Protein AF-A0A1G3L8G7-F1 (afdb_monomer_lite)

Radius of gyration: 27.79 Å; chains: 1; bounding box: 62×42×84 Å

Structure (mmCIF, N/CA/C/O backbone):
data_AF-A0A1G3L8G7-F1
#
_entry.id   AF-A0A1G3L8G7-F1
#
loop_
_atom_site.group_PDB
_atom_site.id
_atom_site.type_symbol
_atom_site.label_atom_id
_atom_site.label_alt_id
_atom_site.label_comp_id
_atom_site.label_asym_id
_atom_site.label_entity_id
_atom_site.label_seq_id
_atom_site.pdbx_PDB_ins_code
_atom_site.Cartn_x
_atom_site.Cartn_y
_atom_site.Cartn_z
_atom_site.occupancy
_atom_site.B_iso_or_equiv
_atom_site.auth_seq_id
_atom_site.auth_comp_id
_atom_site.auth_asym_id
_atom_site.auth_atom_id
_atom_site.pdbx_PDB_model_num
ATOM 1 N N . MET A 1 1 ? 10.799 12.140 14.146 1.00 33.72 1 MET A N 1
ATOM 2 C CA . MET A 1 1 ? 10.442 12.245 15.582 1.00 33.72 1 MET A CA 1
ATOM 3 C C . MET A 1 1 ? 8.937 12.387 15.832 1.00 33.72 1 MET A C 1
ATOM 5 O O . MET A 1 1 ? 8.392 11.501 16.469 1.00 33.72 1 MET A O 1
ATOM 9 N N . LYS A 1 2 ? 8.218 13.379 15.276 1.00 28.16 2 LYS A N 1
ATOM 10 C CA . LYS A 1 2 ? 6.758 13.547 15.506 1.00 28.16 2 LYS A CA 1
ATOM 11 C C . LYS A 1 2 ? 5.883 12.318 15.157 1.00 28.16 2 LYS A C 1
ATOM 13 O O . LYS A 1 2 ? 4.960 12.006 15.894 1.00 28.16 2 LYS A O 1
ATOM 18 N N . LYS A 1 3 ? 6.209 11.578 14.086 1.00 31.17 3 LYS A N 1
ATOM 19 C CA . LYS A 1 3 ? 5.477 10.357 13.672 1.00 31.17 3 LYS A CA 1
ATOM 20 C C . LYS A 1 3 ? 5.716 9.145 14.594 1.00 31.17 3 LYS A C 1
ATOM 22 O O . LYS A 1 3 ? 4.818 8.339 14.782 1.00 31.17 3 LYS A O 1
ATOM 27 N N . ILE A 1 4 ? 6.900 9.058 15.209 1.00 38.53 4 ILE A N 1
ATOM 28 C CA . ILE A 1 4 ? 7.259 7.998 16.170 1.00 38.53 4 ILE A CA 1
ATOM 29 C C . ILE A 1 4 ? 6.544 8.240 17.504 1.00 38.53 4 ILE A C 1
ATOM 31 O O . ILE A 1 4 ? 6.042 7.303 18.107 1.00 38.53 4 ILE A O 1
ATOM 35 N N . ILE A 1 5 ? 6.413 9.507 17.913 1.00 35.94 5 ILE A N 1
ATOM 36 C CA . ILE A 1 5 ? 5.678 9.894 19.125 1.00 35.94 5 ILE A CA 1
ATOM 37 C C . ILE A 1 5 ? 4.212 9.462 19.038 1.00 35.94 5 ILE A C 1
ATOM 39 O O . ILE A 1 5 ? 3.678 8.989 20.029 1.00 35.94 5 ILE A O 1
ATOM 43 N N . LEU A 1 6 ? 3.579 9.557 17.865 1.00 40.47 6 LEU A N 1
ATOM 44 C CA . LEU A 1 6 ? 2.175 9.175 17.682 1.00 40.47 6 LEU A CA 1
ATOM 45 C C . LEU A 1 6 ? 1.971 7.651 17.755 1.00 40.47 6 LEU A C 1
ATOM 47 O O . LEU A 1 6 ? 1.008 7.200 18.363 1.00 40.47 6 LEU A O 1
ATOM 51 N N . ILE A 1 7 ? 2.918 6.864 17.228 1.00 43.41 7 ILE A N 1
ATOM 52 C CA . ILE A 1 7 ? 2.939 5.395 17.361 1.00 43.41 7 ILE A CA 1
ATOM 53 C C . ILE A 1 7 ? 3.196 4.986 18.816 1.00 43.41 7 ILE A C 1
ATOM 55 O O . ILE A 1 7 ? 2.517 4.103 19.327 1.00 43.41 7 ILE A O 1
ATOM 59 N N . ILE A 1 8 ? 4.122 5.659 19.506 1.00 49.44 8 ILE A N 1
ATOM 60 C CA . ILE A 1 8 ? 4.374 5.455 20.939 1.00 49.44 8 ILE A CA 1
ATOM 61 C C . ILE A 1 8 ? 3.130 5.823 21.760 1.00 49.44 8 ILE A C 1
ATOM 63 O O . ILE A 1 8 ? 2.779 5.095 22.679 1.00 49.44 8 ILE A O 1
ATOM 67 N N . PHE A 1 9 ? 2.410 6.892 21.404 1.00 44.81 9 PHE A N 1
ATOM 68 C CA . PHE A 1 9 ? 1.149 7.268 22.052 1.00 44.81 9 PHE A CA 1
ATOM 69 C C . PHE A 1 9 ? 0.047 6.228 21.810 1.00 44.81 9 PHE A C 1
ATOM 71 O O . PHE A 1 9 ? -0.718 5.914 22.722 1.00 44.81 9 PHE A O 1
ATOM 78 N N . LEU A 1 10 ? -0.012 5.648 20.606 1.00 47.03 10 LEU A N 1
ATOM 79 C CA . LEU A 1 10 ? -0.927 4.554 20.273 1.00 47.03 10 LEU A CA 1
ATOM 80 C C . LEU A 1 10 ? -0.592 3.285 21.078 1.00 47.03 10 LEU A C 1
ATOM 82 O O . LEU A 1 10 ? -1.477 2.667 21.658 1.00 47.03 10 LEU A O 1
ATOM 86 N N . PHE A 1 11 ? 0.692 2.938 21.198 1.00 46.03 11 PHE A N 1
ATOM 87 C CA . PHE A 1 11 ? 1.155 1.793 21.991 1.00 46.03 11 PHE A CA 1
ATOM 88 C C . PHE A 1 11 ? 0.963 1.989 23.505 1.00 46.03 11 PHE A C 1
ATOM 90 O O . PHE A 1 11 ? 0.536 1.063 24.191 1.00 46.03 11 PHE A O 1
ATOM 97 N N . LEU A 1 12 ? 1.211 3.193 24.031 1.00 43.84 12 LEU A N 1
ATOM 98 C CA . LEU A 1 12 ? 0.993 3.532 25.445 1.00 43.84 12 LEU A CA 1
ATOM 99 C C . LEU A 1 12 ? -0.499 3.586 25.807 1.00 43.84 12 LEU A C 1
ATOM 101 O O . LEU A 1 12 ? -0.882 3.209 26.914 1.00 43.84 12 LEU A O 1
ATOM 105 N N . SER A 1 13 ? -1.362 4.023 24.885 1.00 47.00 13 SER A N 1
ATOM 106 C CA . SER A 1 13 ? -2.817 3.971 25.087 1.00 47.00 13 SER A CA 1
ATOM 107 C C . SER A 1 13 ? -3.357 2.540 25.014 1.00 47.00 13 SER A C 1
ATOM 109 O O . SER A 1 13 ? -4.192 2.183 25.841 1.00 47.00 13 SER A O 1
ATOM 111 N N . LEU A 1 14 ? -2.816 1.687 24.135 1.00 43.44 14 LEU A N 1
ATOM 112 C CA . LEU A 1 14 ? -3.109 0.248 24.108 1.00 43.44 14 LEU A CA 1
ATOM 113 C C . LEU A 1 14 ? -2.717 -0.447 25.425 1.00 43.44 14 LEU A C 1
ATOM 115 O O . LEU A 1 14 ? -3.512 -1.209 25.968 1.00 43.44 14 LEU A O 1
ATOM 119 N N . GLN A 1 15 ? -1.542 -0.146 25.993 1.00 42.97 15 GLN A N 1
ATOM 120 C CA . GLN A 1 15 ? -1.090 -0.730 27.268 1.00 42.97 15 GLN A CA 1
ATOM 121 C C . GLN A 1 15 ? -2.016 -0.394 28.450 1.00 42.97 15 GLN A C 1
ATOM 123 O O . GLN A 1 15 ? -2.284 -1.257 29.286 1.00 42.97 15 GLN A O 1
ATOM 128 N N . ASN A 1 16 ? -2.545 0.833 28.499 1.00 43.69 16 ASN A N 1
ATOM 129 C CA . ASN A 1 16 ? -3.493 1.248 29.536 1.00 43.69 16 ASN A CA 1
ATOM 130 C C . ASN A 1 16 ? -4.873 0.586 29.387 1.00 43.69 16 ASN A C 1
ATOM 132 O O . ASN A 1 16 ? -5.567 0.387 30.380 1.00 43.69 16 ASN A O 1
ATOM 136 N N . VAL A 1 17 ? -5.277 0.212 28.170 1.00 43.41 17 VAL A N 1
ATOM 137 C CA . VAL A 1 17 ? -6.547 -0.494 27.930 1.00 43.41 17 VAL A CA 1
ATOM 138 C C . VAL A 1 17 ? -6.479 -1.941 28.433 1.00 43.41 17 VAL A C 1
ATOM 140 O O . VAL A 1 17 ? -7.431 -2.405 29.054 1.00 43.41 17 VAL A O 1
AT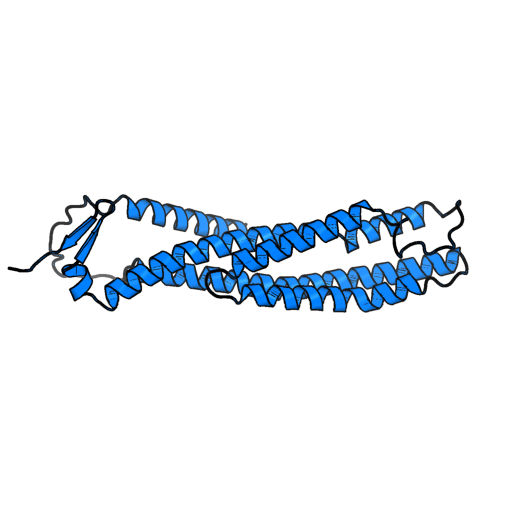OM 143 N N . PHE A 1 18 ? -5.341 -2.626 28.273 1.00 42.47 18 PHE A N 1
ATOM 144 C CA . PHE A 1 18 ? -5.153 -3.984 28.805 1.00 42.47 18 PHE A CA 1
ATOM 145 C C . PHE A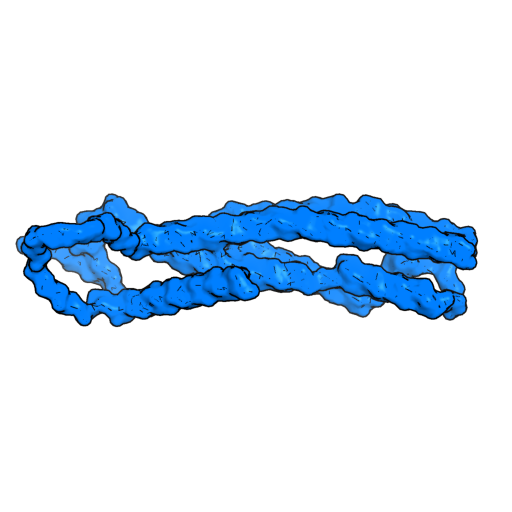 1 18 ? -4.951 -4.033 30.332 1.00 42.47 18 PHE A C 1
ATOM 147 O O . PHE A 1 18 ? -5.283 -5.039 30.956 1.00 42.47 18 PHE A O 1
ATOM 154 N N . SER A 1 19 ? -4.453 -2.964 30.968 1.00 40.84 19 SER A N 1
ATOM 155 C CA . SER A 1 19 ? -4.332 -2.899 32.437 1.00 40.84 19 SER A CA 1
ATOM 156 C C . SER A 1 19 ? -5.654 -2.564 33.151 1.00 40.84 19 SER A C 1
ATOM 158 O O . SER A 1 19 ? -5.830 -2.907 34.324 1.00 40.84 19 SER A O 1
ATOM 160 N N . LEU A 1 20 ? -6.610 -1.953 32.442 1.00 38.53 20 LEU A N 1
ATOM 161 C CA . LEU A 1 20 ? -7.952 -1.637 32.945 1.00 38.53 20 LEU A CA 1
ATOM 162 C C . LEU A 1 20 ? -8.870 -2.869 33.051 1.00 38.53 20 LEU A C 1
ATOM 164 O O . LEU A 1 20 ? -9.684 -2.928 33.971 1.00 38.53 20 LEU A O 1
ATOM 168 N N . ASP A 1 21 ? -8.716 -3.878 32.185 1.00 37.06 21 ASP A N 1
ATOM 169 C CA . ASP A 1 21 ? -9.508 -5.120 32.279 1.00 37.06 21 ASP A CA 1
ATOM 170 C C . ASP A 1 21 ? -9.129 -5.962 33.525 1.00 37.06 21 ASP A C 1
ATOM 172 O O . ASP A 1 21 ? -9.986 -6.638 34.094 1.00 37.06 21 ASP A O 1
ATOM 176 N N . ASN A 1 22 ? -7.893 -5.842 34.038 1.00 35.25 22 ASN A N 1
ATOM 177 C CA . ASN A 1 22 ? -7.418 -6.567 35.232 1.00 35.25 22 ASN A CA 1
ATOM 178 C C . ASN A 1 22 ? -7.713 -5.876 36.580 1.00 35.25 22 ASN A C 1
ATOM 180 O O . ASN A 1 22 ? -7.357 -6.410 37.630 1.00 35.25 22 ASN A O 1
ATOM 184 N N . THR A 1 23 ? -8.348 -4.700 36.592 1.00 40.56 23 THR A N 1
ATOM 185 C CA . THR A 1 23 ? -8.618 -3.939 37.833 1.00 40.56 23 THR A CA 1
ATOM 186 C C . THR A 1 23 ? -10.099 -3.823 38.192 1.00 40.56 23 THR A C 1
ATOM 188 O O . THR A 1 23 ? -10.442 -3.138 39.157 1.00 40.56 23 THR A O 1
ATOM 191 N N . SER A 1 24 ? -10.986 -4.535 37.487 1.00 35.44 24 SER A N 1
ATOM 192 C CA . SER A 1 24 ? -12.433 -4.455 37.734 1.00 35.44 24 SER A CA 1
ATOM 193 C C . SER A 1 24 ? -12.909 -5.072 39.058 1.00 35.44 24 SER A C 1
ATOM 195 O O . SER A 1 24 ? -14.008 -4.734 39.489 1.00 35.44 24 SER A O 1
ATOM 197 N N . ASP A 1 25 ? -12.089 -5.871 39.757 1.00 33.31 25 ASP A N 1
ATOM 198 C CA . ASP A 1 25 ? -12.574 -6.628 40.924 1.00 33.31 25 ASP A CA 1
ATOM 199 C C . ASP A 1 25 ? -12.132 -6.144 42.313 1.00 33.31 25 ASP A C 1
ATOM 201 O O . ASP A 1 25 ? -12.720 -6.586 43.299 1.00 33.31 25 ASP A O 1
ATOM 205 N N . LYS A 1 26 ? -11.165 -5.228 42.475 1.00 34.38 26 LYS A N 1
ATOM 206 C CA . LYS A 1 26 ? -10.775 -4.757 43.827 1.00 34.38 26 LYS A CA 1
ATOM 207 C C . LYS A 1 26 ? -10.239 -3.328 43.858 1.00 34.38 26 LYS A C 1
ATOM 209 O O . LYS A 1 26 ? -9.058 -3.110 44.102 1.00 34.38 26 LYS A O 1
ATOM 214 N N . ILE A 1 27 ? -11.116 -2.335 43.723 1.00 32.12 27 ILE A N 1
ATOM 215 C CA . ILE A 1 27 ? -10.868 -1.023 44.336 1.00 32.12 27 ILE A CA 1
ATOM 216 C C . ILE A 1 27 ? -12.100 -0.661 45.165 1.00 32.12 27 ILE A C 1
ATOM 218 O O . ILE A 1 27 ? -13.127 -0.244 44.636 1.00 32.12 27 ILE A O 1
ATOM 222 N N . ASN A 1 28 ? -11.988 -0.836 46.486 1.00 34.50 28 ASN A N 1
ATOM 223 C CA . ASN A 1 28 ? -12.889 -0.224 47.459 1.00 34.50 28 ASN A CA 1
ATOM 224 C C . ASN A 1 28 ? -12.736 1.297 47.344 1.00 34.50 28 ASN A C 1
ATOM 226 O O . ASN A 1 28 ? -11.851 1.884 47.963 1.00 34.50 28 ASN A O 1
ATOM 230 N N . ILE A 1 29 ? -13.568 1.936 46.524 1.00 35.56 29 ILE A N 1
ATOM 231 C CA . ILE A 1 29 ? -13.651 3.394 46.471 1.00 35.56 29 ILE A CA 1
ATOM 232 C C . ILE A 1 29 ? -14.605 3.823 47.598 1.00 35.56 29 ILE A C 1
ATOM 234 O O . ILE A 1 29 ? -15.788 3.472 47.542 1.00 35.56 29 ILE A O 1
ATOM 238 N N . PRO A 1 30 ? -14.141 4.551 48.633 1.00 34.00 30 PRO A N 1
ATOM 239 C CA . PRO A 1 30 ? -15.028 5.092 49.652 1.00 34.00 30 PRO A CA 1
ATOM 240 C C . PRO A 1 30 ? -16.037 6.049 49.008 1.00 34.00 30 PRO A C 1
ATOM 242 O O . PRO A 1 30 ? -15.698 6.892 48.175 1.00 34.00 30 PRO A O 1
ATOM 245 N N . GLN A 1 31 ? -17.305 5.883 49.377 1.00 39.84 31 GLN A N 1
ATOM 246 C CA . GLN A 1 31 ? -18.409 6.690 48.876 1.00 39.84 31 GLN A CA 1
ATOM 247 C C . GLN A 1 31 ? -18.317 8.154 49.345 1.00 39.84 31 GLN A C 1
ATOM 249 O O . GLN A 1 31 ? -18.060 8.426 50.516 1.00 39.84 31 GLN A O 1
ATOM 254 N N . LYS A 1 32 ? -18.703 9.042 48.412 1.00 33.50 32 LYS A N 1
ATOM 255 C CA . LYS A 1 32 ? -19.003 10.491 48.489 1.00 33.50 32 LYS A CA 1
ATOM 256 C C . LYS A 1 32 ? -17.826 11.466 48.324 1.00 33.50 32 LYS A C 1
ATOM 258 O O . LYS A 1 32 ? -17.038 11.631 49.251 1.00 33.50 32 LYS A O 1
ATOM 263 N N . PRO A 1 33 ? -17.812 12.276 47.246 1.00 34.56 33 PRO A N 1
ATOM 264 C CA . PRO A 1 33 ? -17.177 13.581 47.300 1.00 34.56 33 PRO A CA 1
ATOM 265 C C . PRO A 1 33 ? -18.144 14.582 47.955 1.00 34.56 33 PRO A C 1
ATOM 267 O O . PRO A 1 33 ? -19.276 14.776 47.502 1.00 34.56 33 PRO A O 1
ATOM 270 N N . LYS A 1 34 ? -17.701 15.209 49.050 1.00 34.50 34 LYS A N 1
ATOM 271 C CA . LYS A 1 34 ? -18.236 16.504 49.490 1.00 34.50 34 LYS A CA 1
ATOM 272 C C . LYS A 1 34 ? -17.856 17.555 48.438 1.00 34.50 34 LYS A C 1
ATOM 274 O O . LYS A 1 34 ? -16.799 17.448 47.823 1.00 34.50 34 LYS A O 1
ATOM 279 N N . LYS A 1 35 ? -18.747 18.528 48.226 1.00 49.03 35 LYS A N 1
ATOM 280 C CA . LYS A 1 35 ? -18.525 19.717 47.389 1.00 49.03 35 LYS A CA 1
ATOM 281 C C . LYS A 1 35 ? -17.186 20.383 47.734 1.00 49.03 35 LYS A C 1
ATOM 283 O O . LYS A 1 35 ? -16.952 20.603 48.915 1.00 49.03 35 LYS A O 1
ATOM 288 N N . GLU A 1 36 ? -16.380 20.713 46.728 1.00 36.09 36 GLU A N 1
ATOM 289 C CA . GLU A 1 36 ? -15.992 22.086 46.349 1.00 36.09 36 GLU A CA 1
ATOM 290 C C . GLU A 1 36 ? -14.845 22.073 45.324 1.00 36.09 36 GLU A C 1
ATOM 292 O O . GLU A 1 36 ? -13.860 21.360 45.478 1.00 36.09 36 GLU A O 1
ATOM 297 N N . ASP A 1 37 ? -15.058 22.883 44.287 1.00 38.66 37 ASP A N 1
ATOM 298 C CA . ASP A 1 37 ? -14.122 23.548 43.382 1.00 38.66 37 ASP A CA 1
ATOM 299 C C . ASP A 1 37 ? -13.133 22.793 42.478 1.00 38.66 37 ASP A C 1
ATOM 301 O O . ASP A 1 37 ? -12.525 21.780 42.801 1.00 38.66 37 ASP A O 1
ATOM 305 N N . THR A 1 38 ? -12.923 23.445 41.326 1.00 33.88 38 THR A N 1
ATOM 306 C CA . THR A 1 38 ? -11.895 23.270 40.285 1.00 33.88 38 THR A CA 1
ATOM 307 C C . THR A 1 38 ? -12.145 22.218 39.194 1.00 33.88 38 THR A C 1
ATOM 309 O O . THR A 1 38 ? -12.106 21.017 39.410 1.00 33.88 38 THR A O 1
ATOM 312 N N . TYR A 1 39 ? -12.369 22.726 37.972 1.00 34.16 39 TYR A N 1
ATOM 313 C CA . TYR A 1 39 ? -12.289 22.031 36.681 1.00 34.16 39 TYR A CA 1
ATOM 314 C C . TYR A 1 39 ? -12.921 20.629 36.628 1.00 34.16 39 TYR A C 1
ATOM 316 O O . TYR A 1 39 ? -12.246 19.613 36.787 1.00 34.16 39 TYR A O 1
ATOM 324 N N . ASN A 1 40 ? -14.201 20.567 36.246 1.00 33.56 40 ASN A N 1
ATOM 325 C CA . ASN A 1 40 ? -14.804 19.347 35.704 1.00 33.56 40 ASN A CA 1
ATOM 326 C C . ASN A 1 40 ? -14.138 19.008 34.356 1.00 33.56 40 ASN A C 1
ATOM 328 O O . ASN A 1 40 ? -14.696 19.230 33.282 1.00 33.56 40 ASN A O 1
ATOM 332 N N . TYR A 1 41 ? -12.925 18.456 34.398 1.00 40.38 41 TYR A N 1
ATOM 333 C CA . TYR A 1 41 ? -12.464 17.578 33.336 1.00 40.38 41 TYR A CA 1
ATOM 334 C C . TYR A 1 41 ? -13.457 16.420 33.308 1.00 40.38 41 TYR A C 1
ATOM 336 O O . TYR A 1 41 ? -13.420 15.548 34.176 1.00 40.38 41 TYR A O 1
ATOM 344 N N . ASN A 1 42 ? -14.379 16.438 32.341 1.00 47.34 42 ASN A N 1
ATOM 345 C CA . ASN A 1 42 ? -15.203 15.281 32.019 1.00 47.34 42 ASN A CA 1
ATOM 346 C C . ASN A 1 42 ? -14.250 14.096 31.822 1.00 47.34 42 ASN A C 1
ATOM 348 O O . ASN A 1 42 ? -13.572 14.007 30.798 1.00 47.34 42 ASN A O 1
ATOM 352 N N . ARG A 1 43 ? -14.137 13.222 32.831 1.00 61.34 43 ARG A N 1
ATOM 353 C CA . ARG A 1 43 ? -13.346 11.995 32.729 1.00 61.34 43 ARG A CA 1
ATOM 354 C C . ARG A 1 43 ? -13.897 11.217 31.541 1.00 61.34 43 ARG A C 1
ATOM 356 O O . ARG A 1 43 ? -15.057 10.811 31.565 1.00 61.34 43 ARG A O 1
ATOM 363 N N . LEU A 1 44 ? -13.070 11.045 30.511 1.00 69.38 44 LEU A N 1
ATOM 364 C CA . LEU A 1 44 ? -13.396 10.216 29.356 1.00 69.38 44 LEU A CA 1
ATOM 365 C C . LEU A 1 44 ? -13.819 8.838 29.856 1.00 69.38 44 LEU A C 1
ATOM 367 O O . LEU A 1 44 ? -13.084 8.179 30.595 1.00 69.38 44 LEU A O 1
ATOM 371 N N . THR A 1 45 ? -15.022 8.416 29.482 1.00 77.00 45 THR A N 1
ATOM 372 C CA . THR A 1 45 ? -15.493 7.081 29.838 1.00 77.00 45 THR A CA 1
ATOM 373 C C . THR A 1 45 ? -14.848 6.048 28.920 1.00 77.00 45 THR A C 1
ATOM 375 O O . THR A 1 45 ? -14.426 6.362 27.806 1.00 77.00 45 THR A O 1
ATOM 378 N N . PHE A 1 46 ? -14.812 4.784 29.343 1.00 73.56 46 PHE A N 1
ATOM 379 C CA . PHE A 1 46 ? -14.287 3.697 28.510 1.00 73.56 46 PHE A CA 1
ATOM 380 C C . PHE A 1 46 ? -15.019 3.577 27.156 1.00 73.56 46 PHE A C 1
ATOM 382 O O . PHE A 1 46 ? -14.402 3.264 26.139 1.00 73.56 46 PHE A O 1
ATOM 389 N N . TYR A 1 47 ? -16.314 3.912 27.120 1.00 74.88 47 TYR A N 1
ATOM 390 C CA . TYR A 1 47 ? -17.090 4.037 25.883 1.00 74.88 47 TYR A CA 1
ATOM 391 C C . TYR A 1 47 ? -16.544 5.134 24.959 1.00 74.88 47 TYR A C 1
ATOM 393 O O . TYR A 1 47 ? -16.397 4.897 23.763 1.00 74.88 47 TYR A O 1
ATOM 401 N N . ASP A 1 48 ? -16.230 6.317 25.500 1.00 73.69 48 ASP A N 1
ATOM 402 C CA . ASP A 1 48 ? -15.715 7.439 24.706 1.00 73.69 48 ASP A CA 1
ATOM 403 C C . ASP A 1 48 ? -14.337 7.100 24.135 1.00 73.69 48 ASP A C 1
ATOM 405 O O . ASP A 1 48 ? -14.090 7.317 22.951 1.00 73.69 48 ASP A O 1
ATOM 409 N N . ILE A 1 49 ? -13.476 6.482 24.949 1.00 79.25 49 ILE A N 1
ATOM 410 C CA . ILE A 1 49 ? -12.151 6.010 24.529 1.00 79.25 49 ILE A CA 1
ATOM 411 C C . ILE A 1 49 ? -12.287 4.963 23.419 1.00 79.25 49 ILE A C 1
ATOM 413 O O . ILE A 1 49 ? -11.681 5.113 22.360 1.00 79.25 49 ILE A O 1
ATOM 417 N N . SER A 1 50 ? -13.123 3.939 23.621 1.00 71.12 50 SER A N 1
ATOM 418 C CA . SER A 1 50 ? -13.292 2.855 22.645 1.00 71.12 50 SER A CA 1
ATOM 419 C C . SER A 1 50 ? -13.857 3.359 21.320 1.00 71.12 50 SER A C 1
ATOM 421 O O . SER A 1 50 ? -13.364 2.995 20.256 1.00 71.12 50 SER A O 1
ATOM 423 N N . LYS A 1 51 ? -14.840 4.265 21.380 1.00 79.81 51 LYS A N 1
ATOM 424 C CA . LYS A 1 51 ? -15.414 4.919 20.202 1.00 79.81 51 LYS A CA 1
ATOM 425 C C . LYS A 1 51 ? -14.368 5.740 19.446 1.00 79.81 51 LYS A C 1
ATOM 427 O O . LYS A 1 51 ? -14.295 5.644 18.224 1.00 79.81 51 LYS A O 1
ATOM 432 N N . ILE A 1 52 ? -13.586 6.560 20.154 1.00 78.94 52 ILE A N 1
ATOM 433 C CA . ILE A 1 52 ? -12.547 7.396 19.540 1.00 78.94 52 ILE A CA 1
ATOM 434 C C . ILE A 1 52 ? -11.508 6.514 18.855 1.00 78.94 52 ILE A C 1
ATOM 436 O O . ILE A 1 52 ? -11.176 6.778 17.702 1.00 78.94 52 ILE A O 1
ATOM 440 N N . ILE A 1 53 ? -11.017 5.467 19.522 1.00 81.88 53 ILE A N 1
ATOM 441 C CA . ILE A 1 53 ? -9.977 4.603 18.956 1.00 81.88 53 ILE A CA 1
ATOM 442 C C . ILE A 1 53 ? -10.507 3.816 17.756 1.00 81.88 53 ILE A C 1
ATOM 444 O O . ILE A 1 53 ? -9.815 3.766 16.740 1.00 81.88 53 ILE A O 1
ATOM 448 N N . TYR A 1 54 ? -11.729 3.276 17.829 1.00 81.06 54 TYR A N 1
ATOM 449 C CA . TYR A 1 54 ? -12.379 2.603 16.701 1.00 81.06 54 TYR A CA 1
ATOM 450 C C . TYR A 1 54 ? -12.428 3.516 15.468 1.00 81.06 54 TYR A C 1
ATOM 452 O O . TYR A 1 54 ? -11.762 3.242 14.472 1.00 81.06 54 TYR A O 1
ATOM 460 N N . TRP A 1 55 ? -13.104 4.666 15.568 1.00 84.31 55 TRP A N 1
ATOM 461 C CA . TRP A 1 55 ? -13.270 5.571 14.427 1.00 84.31 55 TRP A CA 1
ATOM 462 C C . TRP A 1 55 ? -11.956 6.189 13.946 1.00 84.31 55 TRP A C 1
ATOM 464 O O . TRP A 1 55 ? -11.790 6.402 12.748 1.00 84.31 55 TRP A O 1
ATOM 474 N N . SER A 1 56 ? -11.006 6.454 14.848 1.00 83.25 56 SER A N 1
ATOM 475 C CA . SER A 1 56 ? -9.685 6.968 14.463 1.00 83.25 56 SER A CA 1
ATOM 476 C C . SER A 1 56 ? -8.871 5.921 13.707 1.00 83.25 56 SER A C 1
ATOM 478 O O . SER A 1 56 ? -8.166 6.267 12.758 1.00 83.25 56 SER A O 1
ATOM 480 N N . SER A 1 57 ? -8.975 4.647 14.091 1.00 81.25 57 SER A N 1
ATOM 481 C CA . SER A 1 57 ? -8.297 3.544 13.401 1.00 81.25 57 SER A CA 1
ATOM 482 C C . SER A 1 57 ? -8.905 3.331 12.018 1.00 81.25 57 SER A C 1
ATOM 484 O O . SER A 1 57 ? -8.169 3.370 11.033 1.00 81.25 57 SER A O 1
ATOM 486 N N . THR A 1 58 ? -10.236 3.253 11.925 1.00 78.88 58 THR A N 1
ATOM 487 C CA . THR A 1 58 ? -10.971 3.174 10.654 1.00 78.88 58 THR A CA 1
ATOM 488 C C . THR A 1 58 ? -10.606 4.340 9.723 1.00 78.88 58 THR A C 1
ATOM 490 O O . THR A 1 58 ? -10.179 4.129 8.589 1.00 78.88 58 THR A O 1
ATOM 493 N N . ALA A 1 59 ? -10.665 5.585 10.212 1.00 81.62 59 ALA A N 1
ATOM 494 C CA . ALA A 1 59 ? -10.327 6.770 9.419 1.00 81.62 59 ALA A CA 1
ATOM 495 C C . ALA A 1 59 ? -8.856 6.795 8.968 1.00 81.62 59 ALA A C 1
ATOM 497 O O . ALA A 1 59 ? -8.549 7.269 7.869 1.00 81.62 59 ALA A O 1
ATOM 498 N N . SER A 1 60 ? -7.941 6.270 9.790 1.00 85.81 60 SER A N 1
ATOM 499 C CA . SER A 1 60 ? -6.525 6.153 9.432 1.00 85.81 60 SER A CA 1
ATOM 500 C C . SER A 1 60 ? -6.336 5.189 8.266 1.00 85.81 60 SER A C 1
ATOM 502 O O . SER A 1 60 ? -5.664 5.544 7.300 1.00 85.81 60 SER A O 1
ATOM 504 N N . VAL A 1 61 ? -6.973 4.012 8.304 1.00 86.19 61 VAL A N 1
ATOM 505 C CA . VAL A 1 61 ? -6.936 3.040 7.199 1.00 86.19 61 VAL A CA 1
ATOM 506 C C . VAL A 1 61 ? -7.457 3.672 5.907 1.00 86.19 61 VAL A C 1
ATOM 508 O O . VAL A 1 61 ? -6.785 3.589 4.879 1.00 86.19 61 VAL A O 1
ATOM 511 N N . TRP A 1 62 ? -8.606 4.352 5.953 1.00 85.44 62 TRP A N 1
ATOM 512 C CA . TRP A 1 62 ? -9.205 4.995 4.775 1.00 85.44 62 TRP A CA 1
ATOM 513 C C . TRP A 1 62 ? -8.279 6.049 4.174 1.00 85.44 62 TRP A C 1
ATOM 515 O O . TRP A 1 62 ? -8.037 6.073 2.967 1.00 85.44 62 TRP A O 1
ATOM 525 N N . THR A 1 63 ? -7.712 6.894 5.036 1.00 84.44 63 THR A N 1
ATOM 526 C CA . THR A 1 63 ? -6.789 7.950 4.619 1.00 84.44 63 THR A CA 1
ATOM 527 C C . THR A 1 63 ? -5.521 7.356 4.014 1.00 84.44 63 THR A C 1
ATOM 529 O O . THR A 1 63 ? -5.082 7.813 2.961 1.00 84.44 63 THR A O 1
ATOM 532 N N . PHE A 1 64 ? -4.945 6.315 4.625 1.00 83.75 64 PHE A N 1
ATOM 533 C CA . PHE A 1 64 ? -3.774 5.636 4.072 1.00 83.75 64 PHE A CA 1
ATOM 534 C C . PHE A 1 64 ? -4.067 5.011 2.712 1.00 83.75 64 PHE A C 1
ATOM 536 O O . PHE A 1 64 ? -3.261 5.170 1.800 1.00 83.75 64 PHE A O 1
ATOM 543 N N . ALA A 1 65 ? -5.209 4.344 2.552 1.00 87.00 65 ALA A N 1
ATOM 544 C CA . ALA A 1 65 ? -5.586 3.711 1.294 1.00 87.00 65 ALA A CA 1
ATOM 545 C C . ALA A 1 65 ? -5.757 4.739 0.160 1.00 87.00 65 ALA A C 1
ATOM 547 O O . ALA A 1 65 ? -5.222 4.569 -0.940 1.00 87.00 65 ALA A O 1
ATOM 548 N N . PHE A 1 66 ? -6.421 5.858 0.457 1.00 85.19 66 PHE A N 1
ATOM 549 C CA . PHE A 1 66 ? -6.608 6.950 -0.493 1.00 85.19 66 PHE A CA 1
ATOM 550 C C . PHE A 1 66 ? -5.283 7.636 -0.856 1.00 85.19 66 PHE A C 1
ATOM 552 O O . PHE A 1 66 ? -4.932 7.734 -2.031 1.00 85.19 66 PHE A O 1
ATOM 559 N N . VAL A 1 67 ? -4.501 8.059 0.143 1.00 87.06 67 VAL A N 1
ATOM 560 C CA . VAL A 1 67 ? -3.220 8.755 -0.074 1.00 87.06 67 VAL A CA 1
ATOM 561 C C . VAL A 1 67 ? -2.210 7.859 -0.791 1.00 87.06 67 VAL A C 1
ATOM 563 O O . VAL A 1 67 ? -1.488 8.342 -1.661 1.00 87.06 67 VAL A O 1
ATOM 566 N N . ASN A 1 68 ? -2.178 6.558 -0.485 1.00 87.88 68 ASN A N 1
ATOM 567 C CA . ASN A 1 68 ? -1.302 5.603 -1.163 1.00 87.88 68 ASN A CA 1
ATOM 568 C C . ASN A 1 68 ? -1.569 5.550 -2.674 1.00 87.88 68 ASN A C 1
ATOM 570 O O . ASN A 1 68 ? -0.624 5.518 -3.457 1.00 87.88 68 ASN A O 1
ATOM 574 N N . SER A 1 69 ? -2.835 5.623 -3.095 1.00 89.56 69 SER A N 1
ATOM 575 C CA . SER A 1 69 ? -3.196 5.624 -4.520 1.00 89.56 69 SER A CA 1
ATOM 576 C C . SER A 1 69 ? -2.576 6.819 -5.258 1.00 89.56 69 SER A C 1
ATOM 578 O O . SER A 1 69 ? -1.955 6.649 -6.307 1.00 89.56 69 SER A O 1
ATOM 580 N N . PHE A 1 70 ? -2.647 8.022 -4.677 1.00 88.94 70 PHE A N 1
ATOM 581 C CA . PHE A 1 70 ? -2.020 9.221 -5.252 1.00 88.94 70 PHE A CA 1
ATOM 582 C C . PHE A 1 70 ? -0.492 9.208 -5.163 1.00 88.94 70 PHE A C 1
ATOM 584 O O . PHE A 1 70 ? 0.182 9.657 -6.090 1.00 88.94 70 PHE A O 1
ATOM 591 N N . ALA A 1 71 ? 0.070 8.683 -4.073 1.00 89.00 71 ALA A N 1
ATOM 592 C CA . ALA A 1 71 ? 1.516 8.544 -3.931 1.00 89.00 71 ALA A CA 1
ATOM 593 C C . ALA A 1 71 ? 2.090 7.604 -5.002 1.00 89.00 71 ALA A C 1
ATOM 595 O O . ALA A 1 71 ? 3.113 7.914 -5.616 1.00 89.00 71 ALA A O 1
ATOM 596 N N . LEU A 1 72 ? 1.401 6.491 -5.272 1.00 89.81 72 LEU A N 1
ATOM 597 C CA . LEU A 1 72 ? 1.763 5.568 -6.341 1.00 89.81 72 LEU A CA 1
ATOM 598 C C . LEU A 1 72 ? 1.604 6.214 -7.716 1.00 89.81 72 LEU A C 1
ATOM 600 O O . LEU A 1 72 ? 2.525 6.094 -8.515 1.00 89.81 72 LEU A O 1
ATOM 604 N N . LEU A 1 73 ? 0.527 6.963 -7.975 1.00 91.31 73 LEU A N 1
ATOM 605 C CA . LEU A 1 73 ? 0.387 7.727 -9.221 1.00 91.31 73 LEU A CA 1
ATOM 606 C C . LEU A 1 73 ? 1.598 8.641 -9.458 1.00 91.31 73 LEU A C 1
ATOM 608 O O . LEU A 1 73 ? 2.213 8.576 -10.516 1.00 91.31 73 LEU A O 1
ATOM 612 N N . GLY A 1 74 ? 1.982 9.441 -8.458 1.00 89.88 74 GLY A N 1
ATOM 613 C CA . GLY A 1 74 ? 3.129 10.345 -8.566 1.00 89.88 74 GLY A CA 1
ATOM 614 C C . GLY A 1 74 ? 4.451 9.615 -8.819 1.00 89.88 74 GLY A C 1
ATOM 615 O O . GLY A 1 74 ? 5.227 10.019 -9.685 1.00 89.88 74 GLY A O 1
ATOM 616 N N . ASN A 1 75 ? 4.698 8.510 -8.108 1.00 90.81 75 ASN A N 1
ATOM 617 C CA . ASN A 1 75 ? 5.900 7.703 -8.318 1.00 90.81 75 ASN A CA 1
ATOM 618 C C . ASN A 1 75 ? 5.931 7.069 -9.719 1.00 90.81 75 ASN A C 1
ATOM 620 O O . ASN A 1 75 ? 6.965 7.084 -10.383 1.00 90.81 75 ASN A O 1
ATOM 624 N 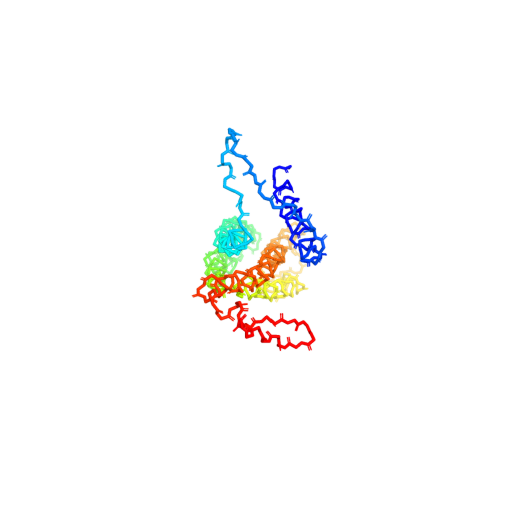N . GLN A 1 76 ? 4.795 6.551 -10.191 1.00 92.56 76 GLN A N 1
ATOM 625 C CA . GLN A 1 76 ? 4.706 5.915 -11.503 1.00 92.56 76 GLN A CA 1
ATOM 626 C C . GLN A 1 76 ? 4.778 6.923 -12.650 1.00 92.56 76 GLN A C 1
ATOM 628 O O . GLN A 1 76 ? 5.354 6.599 -13.681 1.00 92.56 76 GLN A O 1
ATOM 633 N N . SER A 1 77 ? 4.294 8.156 -12.474 1.00 93.94 77 SER A N 1
ATOM 634 C CA . SER A 1 77 ? 4.519 9.235 -13.447 1.00 93.94 77 SER A CA 1
ATOM 635 C C . SER A 1 77 ? 6.007 9.529 -13.632 1.00 93.94 77 SER A C 1
ATOM 637 O O . SER A 1 77 ? 6.470 9.658 -14.760 1.00 93.94 77 SER A O 1
ATOM 639 N N . LYS A 1 78 ? 6.787 9.548 -12.544 1.00 93.06 78 LYS A N 1
ATOM 640 C CA . LYS A 1 78 ? 8.243 9.713 -12.636 1.00 93.06 78 LYS A CA 1
ATOM 641 C C . LYS A 1 78 ? 8.915 8.524 -13.330 1.00 93.06 78 LYS A C 1
ATOM 643 O O . LYS A 1 78 ? 9.774 8.707 -14.183 1.00 93.06 78 LYS A O 1
ATOM 648 N N . ILE A 1 79 ? 8.516 7.300 -12.985 1.00 92.81 79 ILE A N 1
ATOM 649 C CA . ILE A 1 79 ? 9.041 6.088 -13.633 1.00 92.81 79 ILE A CA 1
ATOM 650 C C . ILE A 1 79 ? 8.676 6.061 -15.126 1.00 92.81 79 ILE A C 1
ATOM 652 O O . ILE A 1 79 ? 9.503 5.670 -15.940 1.00 92.81 79 ILE A O 1
ATOM 656 N N . SER A 1 80 ? 7.483 6.529 -15.500 1.00 93.31 80 SER A N 1
ATOM 657 C CA . SER A 1 80 ? 7.050 6.679 -16.894 1.00 93.31 80 SER A CA 1
ATOM 658 C C . SER A 1 80 ? 7.983 7.593 -17.692 1.00 93.31 80 SER A C 1
ATOM 660 O O . SER A 1 80 ? 8.398 7.236 -18.794 1.00 93.31 80 SER A O 1
ATOM 662 N N . GLU A 1 81 ? 8.370 8.744 -17.137 1.00 93.44 81 GLU A N 1
ATOM 663 C CA . GLU A 1 81 ? 9.343 9.641 -17.773 1.00 93.44 81 GLU A CA 1
ATOM 664 C C . GLU A 1 81 ? 10.705 8.960 -17.956 1.00 93.44 81 GLU A C 1
ATOM 666 O O . GLU A 1 81 ? 11.264 8.994 -19.055 1.00 93.44 81 GLU A O 1
ATOM 671 N N . ASP A 1 82 ? 11.199 8.272 -16.923 1.00 91.38 82 ASP A N 1
ATOM 672 C CA . ASP A 1 82 ? 12.471 7.548 -16.995 1.00 91.38 82 ASP A CA 1
ATOM 673 C C . ASP A 1 82 ? 12.420 6.415 -18.047 1.00 91.38 82 ASP A C 1
ATOM 675 O O . ASP A 1 82 ? 13.366 6.233 -18.815 1.00 91.38 82 ASP A O 1
ATOM 679 N N . MET A 1 83 ? 11.296 5.695 -18.154 1.00 89.12 83 MET A N 1
ATOM 680 C CA . MET A 1 83 ? 11.077 4.664 -19.178 1.00 89.12 83 MET A CA 1
ATOM 681 C C . MET A 1 83 ? 11.040 5.245 -20.594 1.00 89.12 83 MET A C 1
ATOM 683 O O . MET A 1 83 ? 11.603 4.656 -21.516 1.00 89.12 83 MET A O 1
ATOM 687 N N . LYS A 1 84 ? 10.406 6.407 -20.791 1.00 89.75 84 LYS A N 1
ATOM 688 C CA . LYS A 1 84 ? 10.399 7.097 -22.091 1.00 89.75 84 LYS A CA 1
ATOM 689 C C . LYS A 1 84 ? 11.799 7.533 -22.503 1.00 89.75 84 LYS A C 1
ATOM 691 O O . LYS A 1 84 ? 12.140 7.420 -23.678 1.00 89.75 84 LYS A O 1
ATOM 696 N N . ASN A 1 85 ? 12.603 8.013 -21.556 1.00 89.19 85 ASN A N 1
ATOM 697 C CA . ASN A 1 85 ? 13.990 8.392 -21.812 1.00 89.19 85 ASN A CA 1
ATOM 698 C C . ASN A 1 85 ? 14.838 7.168 -22.179 1.00 89.19 85 ASN A C 1
ATOM 700 O O . ASN A 1 85 ? 15.508 7.196 -23.207 1.00 89.19 85 ASN A O 1
ATOM 704 N N . ALA A 1 86 ? 14.712 6.064 -21.435 1.00 84.06 86 ALA A N 1
ATOM 705 C CA . ALA A 1 86 ? 15.377 4.807 -21.778 1.00 84.06 86 ALA A CA 1
ATOM 706 C C . ALA A 1 86 ? 14.958 4.288 -23.167 1.00 84.06 86 ALA A C 1
ATOM 708 O O . ALA A 1 86 ? 15.805 3.892 -23.961 1.00 84.06 86 ALA A O 1
ATOM 709 N N . GLY A 1 87 ? 13.669 4.367 -23.517 1.00 83.50 87 GLY A N 1
ATOM 710 C CA . GLY A 1 87 ? 13.184 3.997 -24.851 1.00 83.50 87 GLY A CA 1
ATOM 711 C C . GLY A 1 87 ? 13.787 4.845 -25.981 1.00 83.50 87 GLY A C 1
ATOM 712 O O . GLY A 1 87 ? 14.100 4.311 -27.048 1.00 83.50 87 GLY A O 1
ATOM 713 N N . LYS A 1 88 ? 14.006 6.148 -25.751 1.00 85.62 88 LYS A N 1
ATOM 714 C CA . LYS A 1 88 ? 14.703 7.031 -26.703 1.00 85.62 88 LYS A CA 1
ATOM 715 C C . LYS A 1 88 ? 16.171 6.647 -26.854 1.00 85.62 88 LYS A C 1
ATOM 717 O O . LYS A 1 88 ? 16.603 6.423 -27.976 1.00 85.62 88 LYS A O 1
ATOM 722 N N . GLU A 1 89 ? 16.895 6.480 -25.747 1.00 83.38 89 GLU A N 1
ATOM 723 C CA . GLU A 1 89 ? 18.304 6.051 -25.759 1.00 83.38 89 GLU A CA 1
ATOM 724 C C . GLU A 1 89 ? 18.488 4.723 -26.512 1.00 83.38 89 GLU A C 1
ATOM 726 O O . GLU A 1 89 ? 19.404 4.571 -27.321 1.00 83.38 89 GLU A O 1
ATOM 731 N N . MET A 1 90 ? 17.574 3.772 -26.301 1.00 77.75 90 MET A N 1
ATOM 732 C CA . MET A 1 90 ? 17.568 2.487 -27.004 1.00 77.75 90 MET A CA 1
ATOM 733 C C . MET A 1 90 ? 17.294 2.648 -28.500 1.00 77.75 90 MET A C 1
ATOM 735 O O . MET A 1 90 ? 17.962 2.007 -29.315 1.00 77.75 90 MET A O 1
ATOM 739 N N . THR A 1 91 ? 16.344 3.508 -28.871 1.00 82.19 91 THR A N 1
ATOM 740 C CA . THR A 1 91 ? 16.031 3.800 -30.278 1.00 82.19 91 THR A CA 1
ATOM 741 C C . THR A 1 91 ? 17.211 4.481 -30.971 1.00 82.19 91 THR A C 1
ATOM 743 O O . THR A 1 91 ? 17.575 4.116 -32.088 1.00 82.19 91 THR A O 1
ATOM 746 N N . ASP A 1 92 ? 17.875 5.416 -30.293 1.00 84.06 92 ASP A N 1
ATOM 747 C CA . ASP A 1 92 ? 19.038 6.126 -30.820 1.00 84.06 92 ASP A CA 1
ATOM 748 C C . ASP A 1 92 ? 20.228 5.186 -31.055 1.00 84.06 92 ASP A C 1
ATOM 750 O O . ASP A 1 92 ? 20.915 5.321 -32.078 1.00 84.06 92 ASP A O 1
ATOM 754 N N . PHE A 1 93 ? 20.431 4.218 -30.151 1.00 79.19 93 PHE A N 1
ATOM 755 C CA . PHE A 1 93 ? 21.500 3.219 -30.214 1.00 79.19 93 PHE A CA 1
ATOM 756 C C . PHE A 1 93 ? 21.242 2.126 -31.261 1.00 79.19 93 PHE A C 1
ATOM 758 O O . PHE A 1 93 ? 22.117 1.828 -32.070 1.00 79.19 93 PHE A O 1
ATOM 765 N N . THR A 1 94 ? 20.046 1.533 -31.271 1.00 75.75 94 THR A N 1
ATOM 766 C CA . THR A 1 94 ? 19.720 0.375 -32.130 1.00 75.75 94 THR A CA 1
ATOM 767 C C . THR A 1 94 ? 19.155 0.753 -33.494 1.00 75.75 94 THR A C 1
ATOM 769 O O . THR A 1 94 ? 19.111 -0.088 -34.388 1.00 75.75 94 THR A O 1
ATOM 772 N N . LYS A 1 95 ? 18.691 2.000 -33.657 1.00 78.25 95 LYS A N 1
ATOM 773 C CA . LYS A 1 95 ? 17.864 2.460 -34.787 1.00 78.25 95 LYS A CA 1
ATOM 774 C C . LYS A 1 95 ? 16.527 1.718 -34.935 1.00 78.25 95 LYS A C 1
ATOM 776 O O . LYS A 1 95 ? 15.842 1.911 -35.937 1.00 78.25 95 LYS A O 1
ATOM 781 N N . ILE A 1 96 ? 16.134 0.914 -33.944 1.00 73.38 96 ILE A N 1
ATOM 782 C CA . ILE A 1 96 ? 14.846 0.219 -33.881 1.00 73.38 96 ILE A CA 1
ATOM 783 C C . ILE A 1 96 ? 13.963 0.952 -32.873 1.00 73.38 96 ILE A C 1
ATOM 785 O O . ILE A 1 96 ? 14.372 1.211 -31.744 1.00 73.38 96 ILE A O 1
ATOM 789 N N . GLU A 1 97 ? 12.742 1.28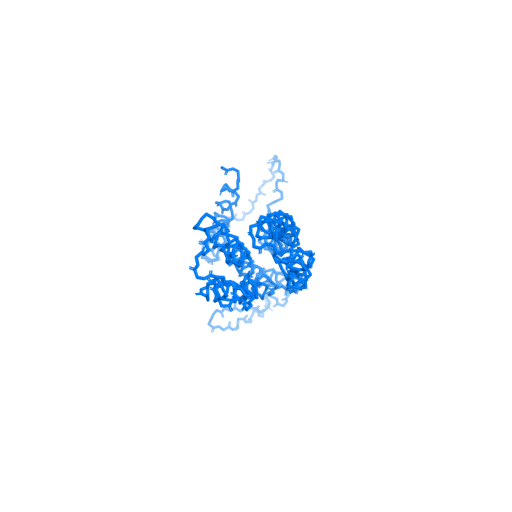9 -33.275 1.00 73.50 97 GLU A N 1
ATOM 790 C CA . GLU A 1 97 ? 11.809 2.029 -32.427 1.00 73.50 97 GLU A CA 1
ATOM 791 C C . GLU A 1 97 ? 11.343 1.179 -31.231 1.00 73.50 97 GLU A C 1
ATOM 793 O O . GLU A 1 97 ? 10.696 0.141 -31.394 1.00 73.50 97 GLU A O 1
ATOM 798 N N . ALA A 1 98 ? 11.620 1.641 -30.008 1.00 74.44 98 ALA A N 1
ATOM 799 C CA . ALA A 1 98 ? 11.231 0.972 -28.762 1.00 74.44 98 ALA A CA 1
ATOM 800 C C . ALA A 1 98 ? 9.752 1.221 -28.384 1.00 74.44 98 ALA A C 1
ATOM 802 O O . ALA A 1 98 ? 9.421 1.600 -27.257 1.00 74.44 98 ALA A O 1
ATOM 803 N N . LYS A 1 99 ? 8.837 1.012 -29.338 1.00 75.06 99 LYS A N 1
ATOM 804 C CA . LYS A 1 99 ? 7.416 1.380 -29.219 1.00 75.06 99 LYS A CA 1
ATOM 805 C C . LYS A 1 99 ? 6.703 0.706 -28.040 1.00 75.06 99 LYS A C 1
ATOM 807 O O . LYS A 1 99 ? 5.845 1.325 -27.414 1.00 75.06 99 LYS A O 1
ATOM 812 N N . SER A 1 100 ? 7.064 -0.536 -27.707 1.00 74.44 100 SER A N 1
ATOM 813 C CA . SER A 1 100 ? 6.505 -1.260 -26.555 1.00 74.44 100 SER A CA 1
ATOM 814 C C . SER A 1 100 ? 6.793 -0.550 -25.230 1.00 74.44 100 SER A C 1
ATOM 816 O O . SER A 1 100 ? 5.890 -0.411 -24.407 1.00 74.44 100 SER A O 1
ATOM 818 N N . ILE A 1 101 ? 8.013 -0.038 -25.045 1.00 78.94 101 ILE A N 1
ATOM 819 C CA . ILE A 1 101 ? 8.427 0.666 -23.825 1.00 78.94 101 ILE A CA 1
ATOM 820 C C . ILE A 1 101 ? 7.645 1.971 -23.676 1.00 78.94 101 ILE A C 1
ATOM 822 O O . ILE A 1 101 ? 7.142 2.257 -22.591 1.00 78.94 101 ILE A O 1
ATOM 826 N N . SER A 1 102 ? 7.486 2.740 -24.758 1.00 80.94 102 SER A N 1
ATOM 827 C CA . SER A 1 102 ? 6.725 3.996 -24.727 1.00 80.94 102 SER A CA 1
ATOM 828 C C . SER A 1 102 ? 5.247 3.775 -24.401 1.00 80.94 102 SER A C 1
ATOM 830 O O . SER A 1 102 ? 4.708 4.475 -23.547 1.00 80.94 102 SER A O 1
ATOM 832 N N . VAL A 1 103 ? 4.611 2.765 -25.007 1.00 83.94 103 VAL A N 1
ATOM 833 C CA . VAL A 1 103 ? 3.204 2.428 -24.725 1.00 83.94 103 VAL A CA 1
ATOM 834 C C . VAL A 1 103 ? 3.018 1.998 -23.271 1.00 83.94 103 VAL A C 1
ATOM 836 O O . VAL A 1 103 ? 2.093 2.465 -22.606 1.00 83.94 103 VAL A O 1
ATOM 839 N N . VAL A 1 104 ? 3.898 1.138 -22.746 1.00 85.19 104 VAL A N 1
ATOM 840 C CA . VAL A 1 104 ? 3.830 0.737 -21.334 1.00 85.19 104 VAL A CA 1
ATOM 841 C C . VAL A 1 104 ? 4.052 1.945 -20.427 1.00 85.19 104 VAL A C 1
ATOM 843 O O . VAL A 1 104 ? 3.302 2.120 -19.470 1.00 85.19 104 VAL A O 1
ATOM 846 N N . ALA A 1 105 ? 5.018 2.810 -20.743 1.00 88.25 105 ALA A N 1
ATOM 847 C CA . ALA A 1 105 ? 5.282 4.015 -19.968 1.00 88.25 105 ALA A CA 1
ATOM 848 C C . ALA A 1 105 ? 4.058 4.941 -19.903 1.00 88.25 105 ALA A C 1
ATOM 850 O O . ALA A 1 105 ? 3.750 5.456 -18.830 1.00 88.25 105 ALA A O 1
ATOM 851 N N . ASP A 1 106 ? 3.333 5.140 -21.004 1.00 89.31 106 ASP A N 1
ATOM 852 C CA . ASP A 1 106 ? 2.124 5.975 -21.026 1.00 89.31 106 ASP A CA 1
ATOM 853 C C . ASP A 1 106 ? 0.983 5.396 -20.178 1.00 89.31 106 ASP A C 1
ATOM 855 O O . ASP A 1 106 ? 0.275 6.132 -19.489 1.00 89.31 106 ASP A O 1
ATOM 859 N N . LEU A 1 107 ? 0.815 4.072 -20.194 1.00 90.69 107 LEU A N 1
ATOM 860 C CA . LEU A 1 107 ? -0.280 3.396 -19.495 1.00 90.69 107 LEU A CA 1
ATOM 861 C C . LEU A 1 107 ? 0.013 3.134 -18.013 1.00 90.69 107 LEU A C 1
ATOM 863 O O . LEU A 1 107 ? -0.925 3.017 -17.216 1.00 90.69 107 LEU A O 1
ATOM 867 N N . LEU A 1 108 ? 1.288 3.029 -17.629 1.00 90.00 108 LEU A N 1
ATOM 868 C CA . LEU A 1 108 ? 1.721 2.607 -16.296 1.00 90.00 108 LEU A CA 1
ATOM 869 C C . LEU A 1 108 ? 1.125 3.460 -15.158 1.00 90.00 108 LEU A C 1
ATOM 871 O O . LEU A 1 108 ? 0.541 2.864 -14.246 1.00 90.00 108 LEU A O 1
ATOM 875 N N . PRO A 1 109 ? 1.172 4.811 -15.182 1.00 92.69 109 PRO A N 1
ATOM 876 C CA . PRO A 1 109 ? 0.660 5.619 -14.075 1.00 92.69 109 PRO A CA 1
ATOM 877 C C . PRO A 1 109 ? -0.843 5.432 -13.866 1.00 92.69 109 PRO A C 1
ATOM 879 O O . PRO A 1 109 ? -1.288 5.193 -12.743 1.00 92.69 109 PRO A O 1
ATOM 882 N N . GLY A 1 110 ? -1.618 5.482 -14.954 1.00 91.25 110 GLY A N 1
ATOM 883 C CA . GLY A 1 110 ? -3.071 5.324 -14.910 1.00 91.25 110 GLY A CA 1
ATOM 884 C C . GLY A 1 110 ? -3.493 3.921 -14.480 1.00 91.25 110 GLY A C 1
ATOM 885 O O . GLY A 1 110 ? -4.404 3.775 -13.668 1.00 91.25 110 GLY A O 1
ATOM 886 N N . THR A 1 111 ? -2.792 2.892 -14.959 1.00 89.75 111 THR A N 1
ATOM 887 C CA . THR A 1 111 ? -3.084 1.492 -14.621 1.00 89.75 111 THR A CA 1
ATOM 888 C C . THR A 1 111 ? -2.792 1.205 -13.151 1.00 89.75 111 THR A C 1
ATOM 890 O O . THR A 1 111 ? -3.649 0.681 -12.441 1.00 89.75 111 THR A O 1
ATOM 893 N N . VAL A 1 112 ? -1.609 1.592 -12.660 1.00 90.19 112 VAL A N 1
ATOM 894 C CA . VAL A 1 112 ? -1.232 1.377 -11.255 1.00 90.19 112 VAL A CA 1
ATOM 895 C C . VAL A 1 112 ? -2.133 2.183 -10.324 1.00 90.19 112 VAL A C 1
ATOM 897 O O . VAL A 1 112 ? -2.575 1.646 -9.308 1.00 90.19 112 VAL A O 1
ATOM 900 N N . PHE A 1 113 ? -2.454 3.434 -10.672 1.00 91.88 113 PHE A N 1
ATOM 901 C CA . PHE A 1 113 ? -3.423 4.232 -9.923 1.00 91.88 113 PHE A CA 1
ATOM 902 C C . PHE A 1 113 ? -4.796 3.562 -9.893 1.00 91.88 113 PHE A C 1
ATOM 904 O O . PHE A 1 113 ? -5.341 3.375 -8.813 1.00 91.88 113 PHE A O 1
ATOM 911 N N . GLY A 1 114 ? -5.333 3.160 -11.047 1.00 90.81 114 GLY A N 1
ATOM 912 C CA . GLY A 1 114 ? -6.657 2.551 -11.151 1.00 90.81 114 GLY A CA 1
ATOM 913 C C . GLY A 1 114 ? -6.778 1.274 -10.323 1.00 90.81 114 GLY A C 1
ATOM 914 O O . GLY A 1 114 ? -7.717 1.138 -9.543 1.00 90.81 114 GLY A O 1
ATOM 915 N N . ILE A 1 115 ? -5.793 0.374 -10.418 1.00 90.00 115 ILE A N 1
ATOM 916 C CA . ILE A 1 115 ? -5.760 -0.856 -9.614 1.00 90.00 115 ILE A CA 1
ATOM 917 C C . ILE A 1 115 ? -5.729 -0.516 -8.121 1.00 90.00 115 ILE A C 1
ATOM 919 O O . ILE A 1 115 ? -6.552 -1.020 -7.362 1.00 90.00 115 ILE A O 1
ATOM 923 N N . ASN A 1 116 ? -4.823 0.363 -7.684 1.00 90.56 116 ASN A N 1
ATOM 924 C CA . ASN A 1 116 ? -4.701 0.701 -6.263 1.00 90.56 116 ASN A CA 1
ATOM 925 C C . ASN A 1 116 ? -5.918 1.459 -5.726 1.00 90.56 116 ASN A C 1
ATOM 927 O O . ASN A 1 116 ? -6.336 1.219 -4.595 1.00 90.56 116 ASN A O 1
ATOM 931 N N . PHE A 1 117 ? -6.532 2.307 -6.546 1.00 91.56 117 PHE A N 1
ATOM 932 C CA . PHE A 1 117 ? -7.763 3.001 -6.206 1.00 91.56 117 PHE A CA 1
ATOM 933 C C . PHE A 1 117 ? -8.922 2.013 -6.024 1.00 91.56 117 PHE A C 1
ATOM 935 O O . PHE A 1 117 ? -9.657 2.111 -5.044 1.00 91.56 117 PHE A O 1
ATOM 942 N N . LEU A 1 118 ? -9.043 0.999 -6.888 1.00 90.19 118 LEU A N 1
ATOM 943 C CA . LEU A 1 11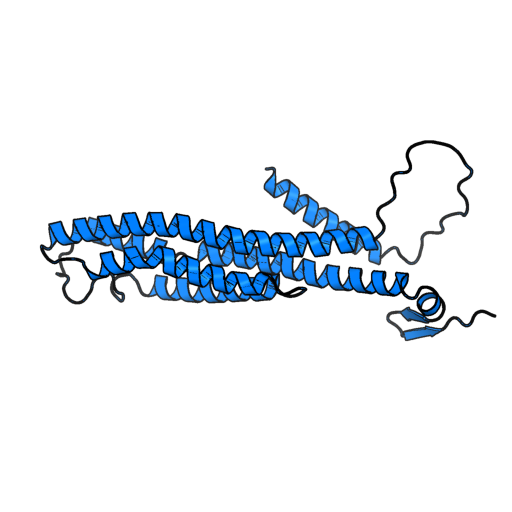8 ? -10.025 -0.076 -6.714 1.00 90.19 118 LEU A CA 1
ATOM 944 C C . LEU A 1 118 ? -9.761 -0.897 -5.447 1.00 90.19 118 LEU A C 1
ATOM 946 O O . LEU A 1 118 ? -10.686 -1.134 -4.672 1.00 90.19 118 LEU A O 1
ATOM 950 N N . LEU A 1 119 ? -8.503 -1.274 -5.188 1.00 91.00 119 LEU A N 1
ATOM 951 C CA . LEU A 1 119 ? -8.124 -1.972 -3.955 1.00 91.00 119 LEU A CA 1
ATOM 952 C C . LEU A 1 119 ? -8.443 -1.137 -2.709 1.00 91.00 119 LEU A C 1
ATOM 954 O O . LEU A 1 119 ? -8.905 -1.685 -1.709 1.00 91.00 119 LEU A O 1
ATOM 958 N N . SER A 1 120 ? -8.266 0.188 -2.777 1.00 89.81 120 SER A N 1
ATOM 959 C CA . SER A 1 120 ? -8.605 1.102 -1.682 1.00 89.81 120 SER A CA 1
ATOM 960 C C . SER A 1 120 ? -10.090 1.052 -1.312 1.00 89.81 120 SER A C 1
ATOM 962 O O . SER A 1 120 ? -10.430 1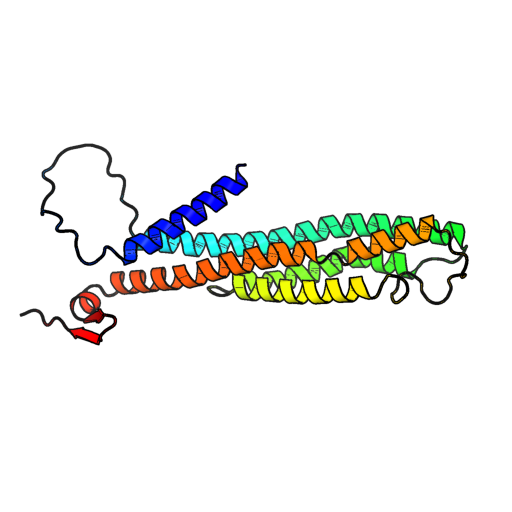.282 -0.157 1.00 89.81 120 SER A O 1
ATOM 964 N N . GLY A 1 121 ? -10.968 0.649 -2.238 1.00 85.31 121 GLY A N 1
ATOM 965 C CA . GLY A 1 121 ? -12.383 0.395 -1.968 1.00 85.31 121 GLY A CA 1
ATOM 966 C C . GLY A 1 121 ? -12.608 -0.586 -0.810 1.00 85.31 121 GLY A C 1
ATOM 967 O O . GLY A 1 121 ? -13.498 -0.379 0.014 1.00 85.31 121 GLY A O 1
ATOM 968 N N . ALA A 1 122 ? -11.755 -1.607 -0.683 1.00 89.62 122 ALA A N 1
ATOM 969 C CA . ALA A 1 122 ? -11.843 -2.591 0.395 1.00 89.62 122 ALA A CA 1
ATOM 970 C C . ALA A 1 122 ? -11.540 -1.997 1.781 1.00 89.62 122 ALA A C 1
ATOM 972 O O . ALA A 1 122 ? -12.031 -2.509 2.786 1.00 89.62 122 ALA A O 1
ATOM 973 N N . ALA A 1 123 ? -10.782 -0.898 1.849 1.00 87.94 123 ALA A N 1
ATOM 974 C CA . ALA A 1 123 ? -10.476 -0.216 3.103 1.00 87.94 123 ALA A CA 1
ATOM 975 C C . ALA A 1 123 ? -11.726 0.391 3.758 1.00 87.94 123 ALA A C 1
ATOM 977 O O . ALA A 1 123 ? -11.762 0.527 4.977 1.00 87.94 123 ALA A O 1
ATOM 978 N N . PHE A 1 124 ? -12.751 0.727 2.967 1.00 84.88 124 PHE A N 1
ATOM 979 C CA . PHE A 1 124 ? -13.979 1.373 3.440 1.00 84.88 124 PHE A CA 1
ATOM 980 C C . PHE A 1 124 ? -14.989 0.408 4.072 1.00 84.88 124 PHE A C 1
ATOM 982 O O . PHE A 1 124 ? -16.026 0.850 4.567 1.00 84.88 124 PHE A O 1
ATOM 989 N N . ILE A 1 125 ? -14.699 -0.896 4.083 1.00 83.56 125 ILE A N 1
ATOM 990 C CA . ILE A 1 125 ? -15.521 -1.892 4.773 1.00 83.56 125 ILE A CA 1
ATOM 991 C C . ILE A 1 125 ? -15.383 -1.664 6.287 1.00 83.56 125 ILE A C 1
ATOM 993 O O . ILE A 1 125 ? -14.274 -1.774 6.809 1.00 83.56 125 ILE A O 1
ATOM 997 N N . PRO A 1 126 ? -16.470 -1.376 7.023 1.00 75.50 126 PRO A N 1
ATOM 998 C CA . PRO A 1 126 ? -16.386 -1.207 8.468 1.00 75.50 126 PRO A CA 1
ATOM 999 C C . PRO A 1 126 ? -15.902 -2.484 9.160 1.00 75.50 126 PRO A C 1
ATOM 1001 O O . PRO A 1 126 ? -16.224 -3.593 8.727 1.00 75.50 126 PRO A O 1
ATOM 1004 N N . VAL A 1 127 ? -15.186 -2.326 10.271 1.00 78.62 127 VAL A N 1
ATOM 1005 C CA . VAL A 1 127 ? -14.690 -3.390 11.161 1.00 78.62 127 VAL A CA 1
ATOM 1006 C C . VAL A 1 127 ? -13.545 -4.217 10.572 1.00 78.62 127 VAL A C 1
ATOM 1008 O O . VAL A 1 127 ? -12.582 -4.487 11.278 1.00 78.62 127 VAL A O 1
ATOM 1011 N N . PHE A 1 128 ? -13.616 -4.617 9.302 1.00 86.00 128 PHE A N 1
ATOM 1012 C CA . PHE A 1 128 ? -12.632 -5.513 8.676 1.00 86.00 128 PHE A CA 1
ATOM 1013 C C . PHE A 1 128 ? -11.809 -4.864 7.559 1.00 86.00 128 PHE A C 1
ATOM 1015 O O . PHE A 1 128 ? -10.882 -5.497 7.047 1.00 86.00 128 PHE A O 1
ATOM 1022 N N . GLY A 1 129 ? -12.112 -3.622 7.176 1.00 85.81 129 GLY A N 1
ATOM 1023 C CA . GLY A 1 129 ? -11.529 -2.972 6.003 1.00 85.81 129 GLY A CA 1
ATOM 1024 C C . GLY A 1 129 ? -10.009 -2.904 6.039 1.00 85.81 129 GLY A C 1
ATOM 1025 O O . GLY A 1 129 ? -9.367 -3.224 5.041 1.00 85.81 129 GLY A O 1
ATOM 1026 N N . GLY A 1 130 ? -9.414 -2.591 7.196 1.00 89.94 130 GLY A N 1
ATOM 1027 C CA . GLY A 1 130 ? -7.954 -2.562 7.344 1.00 89.94 130 GLY A CA 1
ATOM 1028 C C . GLY A 1 130 ? -7.279 -3.909 7.094 1.00 89.94 130 GLY A C 1
ATOM 1029 O O . GLY A 1 130 ? -6.283 -3.977 6.372 1.00 89.94 130 GLY A O 1
ATOM 1030 N N . VAL A 1 131 ? -7.851 -4.995 7.620 1.00 93.56 131 VAL A N 1
ATOM 1031 C CA . VAL A 1 131 ? -7.307 -6.346 7.426 1.00 93.56 131 VAL A CA 1
ATOM 1032 C C . VAL A 1 131 ? -7.472 -6.785 5.973 1.00 93.56 131 VAL A C 1
ATOM 1034 O O . VAL A 1 131 ? -6.505 -7.234 5.363 1.00 93.56 131 VAL A O 1
ATOM 1037 N N . VAL A 1 132 ? -8.662 -6.612 5.390 1.00 93.31 132 VAL A N 1
ATOM 1038 C CA . VAL A 1 132 ? -8.935 -7.015 4.001 1.00 93.31 132 VAL A CA 1
ATOM 1039 C C . VAL A 1 132 ? -8.052 -6.236 3.025 1.00 93.31 132 VAL A C 1
ATOM 1041 O O . VAL A 1 132 ? -7.373 -6.840 2.196 1.00 93.31 132 VAL A O 1
ATOM 1044 N N . TYR A 1 133 ? -8.002 -4.908 3.150 1.00 94.69 133 TYR A N 1
ATOM 1045 C CA . TYR A 1 133 ? -7.150 -4.062 2.316 1.00 94.69 133 TYR A CA 1
ATOM 1046 C C . TYR A 1 133 ? -5.668 -4.421 2.466 1.00 94.69 133 TYR A C 1
ATOM 1048 O O . TYR A 1 133 ? -4.959 -4.565 1.471 1.00 94.69 133 TYR A O 1
ATOM 1056 N N . GLY A 1 134 ? -5.202 -4.634 3.698 1.00 94.75 134 GLY A N 1
ATOM 1057 C CA . GLY A 1 134 ? -3.823 -5.029 3.945 1.00 94.75 134 GLY A CA 1
ATOM 1058 C C . GLY A 1 134 ? -3.459 -6.370 3.303 1.00 94.75 134 GLY A C 1
ATOM 1059 O O . GLY A 1 134 ? -2.416 -6.474 2.663 1.00 94.75 134 GLY A O 1
ATOM 1060 N N . MET A 1 135 ? -4.339 -7.371 3.375 1.00 94.94 135 MET A N 1
ATOM 1061 C CA . MET A 1 135 ? -4.131 -8.672 2.722 1.00 94.94 135 MET A CA 1
ATOM 1062 C C . MET A 1 135 ? -4.103 -8.571 1.189 1.00 94.94 135 MET A C 1
ATOM 1064 O O . MET A 1 135 ? -3.301 -9.243 0.532 1.00 94.94 135 MET A O 1
ATOM 1068 N N . LEU A 1 136 ? -4.929 -7.699 0.605 1.00 94.88 136 LEU A N 1
ATOM 1069 C CA . LEU A 1 136 ? -4.882 -7.411 -0.830 1.00 94.88 136 LEU A CA 1
ATOM 1070 C C . LEU A 1 136 ? -3.543 -6.778 -1.232 1.00 94.88 136 LEU A C 1
ATOM 1072 O O . LEU A 1 136 ? -2.957 -7.180 -2.237 1.00 94.88 136 LEU A O 1
ATOM 1076 N N . LEU A 1 137 ? -3.013 -5.852 -0.426 1.00 94.81 137 LEU A N 1
ATOM 1077 C CA . LEU A 1 137 ? -1.686 -5.272 -0.656 1.00 94.81 137 LEU A CA 1
ATOM 1078 C C . LEU A 1 137 ? -0.562 -6.305 -0.525 1.00 94.81 137 LEU A C 1
ATOM 1080 O O . LEU A 1 137 ? 0.366 -6.291 -1.330 1.00 94.81 137 LEU A O 1
ATOM 1084 N N . TYR A 1 138 ? -0.652 -7.237 0.425 1.00 93.75 138 TYR A N 1
ATOM 1085 C CA . TYR A 1 138 ? 0.284 -8.362 0.512 1.00 93.75 138 TYR A CA 1
ATOM 1086 C C . TYR A 1 138 ? 0.248 -9.226 -0.749 1.00 93.75 138 TYR A C 1
ATOM 1088 O O . TYR A 1 138 ? 1.297 -9.557 -1.302 1.00 93.75 138 TYR A O 1
ATOM 1096 N N . THR A 1 139 ? -0.945 -9.525 -1.257 1.00 93.12 139 THR A N 1
ATOM 1097 C CA . THR A 1 139 ? -1.106 -10.283 -2.505 1.00 93.12 139 THR A CA 1
ATOM 1098 C C . THR A 1 139 ? -0.480 -9.536 -3.685 1.00 93.12 139 THR A C 1
ATOM 1100 O O . THR A 1 139 ? 0.299 -10.116 -4.439 1.00 93.12 139 THR A O 1
ATOM 1103 N N . ALA A 1 140 ? -0.725 -8.228 -3.802 1.00 91.44 140 ALA A N 1
ATOM 1104 C CA . ALA A 1 140 ? -0.084 -7.388 -4.812 1.00 91.44 140 ALA A CA 1
ATOM 1105 C C . ALA A 1 140 ? 1.448 -7.366 -4.662 1.00 91.44 140 ALA A C 1
ATOM 1107 O O . ALA A 1 140 ? 2.163 -7.450 -5.657 1.00 91.44 140 ALA A O 1
ATOM 1108 N N . SER A 1 141 ? 1.967 -7.323 -3.429 1.00 92.50 141 SER A N 1
ATOM 1109 C CA . SER A 1 141 ? 3.410 -7.348 -3.162 1.00 92.50 141 SER A CA 1
ATOM 1110 C C . SER A 1 141 ? 4.069 -8.652 -3.620 1.00 92.50 141 SER A C 1
ATOM 1112 O O . SER A 1 141 ? 5.161 -8.612 -4.180 1.00 92.50 141 SER A O 1
ATOM 1114 N N . LEU A 1 142 ? 3.387 -9.794 -3.465 1.00 92.19 142 LEU A N 1
ATOM 1115 C CA . LEU A 1 142 ? 3.867 -11.091 -3.946 1.00 92.19 142 LEU A CA 1
ATOM 1116 C C . LEU A 1 142 ? 3.910 -11.140 -5.474 1.00 92.19 142 LEU A C 1
ATOM 1118 O O . LEU A 1 142 ? 4.886 -11.626 -6.044 1.00 92.19 142 LEU A O 1
ATOM 1122 N N . VAL A 1 143 ? 2.888 -10.594 -6.139 1.00 90.19 143 VAL A N 1
ATOM 1123 C CA . VAL A 1 143 ? 2.868 -10.476 -7.604 1.00 90.19 143 VAL A CA 1
ATOM 1124 C C . VAL A 1 143 ? 4.025 -9.595 -8.080 1.00 90.19 143 VAL A C 1
ATOM 1126 O O . VAL A 1 143 ? 4.793 -10.019 -8.940 1.00 90.19 143 VAL A O 1
ATOM 1129 N N . MET A 1 144 ? 4.214 -8.416 -7.477 1.00 89.81 144 MET A N 1
ATOM 1130 C CA . MET A 1 144 ? 5.321 -7.510 -7.813 1.00 89.81 144 MET A CA 1
ATOM 1131 C C . MET A 1 144 ? 6.685 -8.166 -7.591 1.00 89.81 144 MET A C 1
ATOM 1133 O O . MET A 1 144 ? 7.542 -8.105 -8.465 1.00 89.81 144 MET A O 1
ATOM 1137 N N . TYR A 1 145 ? 6.876 -8.851 -6.461 1.00 90.94 145 TYR A N 1
ATOM 1138 C CA . TYR A 1 145 ? 8.114 -9.570 -6.163 1.00 90.94 145 TYR A CA 1
ATOM 1139 C C . TYR A 1 145 ? 8.401 -10.683 -7.179 1.00 90.94 145 TYR A C 1
ATOM 1141 O O . TYR A 1 145 ? 9.528 -10.810 -7.653 1.00 90.94 145 TYR A O 1
ATOM 1149 N N . THR A 1 146 ? 7.376 -11.452 -7.555 1.00 87.94 146 THR A N 1
ATOM 1150 C CA . THR A 1 146 ? 7.507 -12.525 -8.548 1.00 87.94 146 THR A CA 1
ATOM 1151 C C . THR A 1 146 ? 7.908 -11.952 -9.903 1.00 87.94 146 THR A C 1
ATOM 1153 O O . THR A 1 146 ? 8.878 -12.416 -10.493 1.00 87.94 146 THR A O 1
ATOM 1156 N N . ILE A 1 147 ? 7.236 -10.893 -10.366 1.00 86.31 147 ILE A N 1
ATOM 1157 C CA . ILE A 1 147 ? 7.563 -10.256 -11.650 1.00 86.31 147 ILE A CA 1
ATOM 1158 C C . ILE A 1 147 ? 8.968 -9.642 -11.608 1.00 86.31 147 ILE A C 1
ATOM 1160 O O . ILE A 1 147 ? 9.723 -9.801 -12.561 1.00 86.31 147 ILE A O 1
ATOM 1164 N N . LYS A 1 148 ? 9.353 -9.023 -10.485 1.00 87.25 148 LYS A N 1
ATOM 1165 C CA . LYS A 1 148 ? 10.710 -8.506 -10.261 1.00 87.25 148 LYS A CA 1
ATOM 1166 C C . LYS A 1 148 ? 11.792 -9.593 -10.350 1.00 87.25 148 LYS A C 1
ATOM 1168 O O . LYS A 1 148 ? 12.931 -9.300 -10.699 1.00 87.25 148 LYS A O 1
ATOM 1173 N N . SER A 1 149 ? 11.457 -10.836 -10.000 1.00 85.06 149 SER A N 1
ATOM 1174 C CA . SER A 1 149 ? 12.397 -11.966 -9.992 1.00 85.06 149 SER A CA 1
ATOM 1175 C C . SER A 1 149 ? 12.615 -12.615 -11.361 1.00 85.06 149 SER A C 1
ATOM 1177 O O . SER A 1 149 ? 13.653 -13.237 -11.562 1.00 85.06 149 SER A O 1
ATOM 1179 N N . LEU A 1 150 ? 11.681 -12.431 -12.304 1.00 81.44 150 LEU A N 1
ATOM 1180 C CA . LEU A 1 150 ? 11.805 -12.924 -13.683 1.00 81.44 150 LEU A CA 1
ATOM 1181 C C . LEU A 1 150 ? 12.853 -12.139 -14.496 1.00 81.44 150 LEU A C 1
ATOM 1183 O O . LEU A 1 150 ? 13.195 -12.531 -15.600 1.00 81.44 150 LEU A O 1
ATOM 1187 N N . GLY A 1 151 ? 13.389 -11.041 -13.954 1.00 69.81 151 GLY A N 1
ATOM 1188 C CA . GLY A 1 151 ? 14.355 -10.199 -14.650 1.00 69.81 151 GLY A CA 1
ATOM 1189 C C . GLY A 1 151 ? 13.740 -9.431 -15.830 1.00 69.81 151 GLY A C 1
ATOM 1190 O O . GLY A 1 151 ? 12.607 -9.680 -16.249 1.00 69.81 151 GLY A O 1
ATOM 1191 N N . PRO A 1 152 ? 14.453 -8.430 -16.368 1.00 73.25 152 PRO A N 1
ATOM 1192 C CA . PRO A 1 152 ? 13.947 -7.642 -17.487 1.00 73.25 152 PRO A CA 1
ATOM 1193 C C . PRO A 1 152 ? 13.964 -8.411 -18.819 1.00 73.25 152 PRO A C 1
ATOM 1195 O O . PRO A 1 152 ? 13.130 -8.119 -19.674 1.00 73.25 152 PRO A O 1
ATOM 1198 N N . ASP A 1 153 ? 14.869 -9.386 -18.970 1.00 69.31 153 ASP A N 1
ATOM 1199 C CA . ASP A 1 153 ? 15.106 -10.164 -20.198 1.00 69.31 153 ASP A CA 1
ATOM 1200 C C . ASP A 1 153 ? 13.883 -11.011 -20.607 1.00 69.31 153 ASP A C 1
ATOM 1202 O O . ASP A 1 153 ? 13.589 -11.133 -21.794 1.00 69.31 153 ASP A O 1
ATOM 1206 N N . ASP A 1 154 ? 13.106 -11.500 -19.635 1.00 64.00 154 ASP A N 1
ATOM 1207 C CA . ASP A 1 154 ? 11.924 -12.350 -19.855 1.00 64.00 154 ASP A CA 1
ATOM 1208 C C . ASP A 1 154 ? 10.606 -11.555 -20.005 1.00 64.00 154 ASP A C 1
ATOM 1210 O O . ASP A 1 154 ? 9.509 -12.122 -20.032 1.00 64.00 154 ASP A O 1
ATOM 1214 N N . LEU A 1 155 ? 10.679 -10.222 -20.080 1.00 71.25 155 LEU A N 1
ATOM 1215 C CA . LEU A 1 155 ? 9.520 -9.323 -20.093 1.00 71.25 155 LEU A CA 1
ATOM 1216 C C . LEU A 1 155 ? 9.555 -8.343 -21.277 1.00 71.25 155 LEU A C 1
ATOM 1218 O O . LEU A 1 155 ? 10.448 -8.342 -22.117 1.00 71.25 155 LEU A O 1
ATOM 1222 N N . PHE A 1 156 ? 8.558 -7.457 -21.345 1.00 69.00 156 PHE A N 1
ATOM 1223 C CA . PHE A 1 156 ? 8.355 -6.485 -22.431 1.00 69.00 156 PHE A CA 1
ATOM 1224 C C . PHE A 1 156 ? 9.514 -5.489 -22.665 1.00 69.00 156 PHE A C 1
ATOM 1226 O O . PHE A 1 156 ? 9.424 -4.677 -23.588 1.00 69.00 156 PHE A O 1
ATOM 1233 N N . TRP A 1 157 ? 10.569 -5.522 -21.840 1.00 66.94 157 TRP A N 1
ATOM 1234 C CA . TRP A 1 157 ? 11.725 -4.625 -21.908 1.00 66.94 157 TRP A CA 1
ATOM 1235 C C . TRP A 1 157 ? 12.586 -4.864 -23.145 1.00 66.94 157 TRP A C 1
ATOM 1237 O O . TRP A 1 157 ? 13.050 -3.899 -23.746 1.00 66.94 157 TRP A O 1
ATOM 1247 N N . TYR A 1 158 ? 12.754 -6.128 -23.543 1.00 61.34 158 TYR A N 1
ATOM 1248 C CA . TYR A 1 158 ? 13.671 -6.500 -24.617 1.00 61.34 158 TYR A CA 1
ATOM 1249 C C . TYR A 1 158 ? 12.996 -7.092 -25.856 1.00 61.34 158 TYR A C 1
ATOM 1251 O O . TYR A 1 158 ? 13.698 -7.460 -26.771 1.00 61.34 158 TYR A O 1
ATOM 1259 N N . GLY A 1 159 ? 11.670 -7.166 -26.000 1.00 55.91 159 GLY A N 1
ATOM 1260 C CA . GLY A 1 159 ? 11.061 -7.697 -27.244 1.00 55.91 159 GLY A CA 1
ATOM 1261 C C . GLY A 1 159 ? 11.789 -8.932 -27.844 1.00 55.91 159 GLY A C 1
ATOM 1262 O O . GLY A 1 159 ? 12.360 -9.738 -27.124 1.00 55.91 159 GLY A O 1
ATOM 1263 N N . THR A 1 160 ? 11.807 -9.096 -29.168 1.00 46.44 160 THR A N 1
ATOM 1264 C CA . THR A 1 160 ? 12.472 -10.237 -29.844 1.00 46.44 160 THR A CA 1
ATOM 1265 C C . THR A 1 160 ? 13.742 -9.861 -30.624 1.00 46.44 160 THR A C 1
ATOM 1267 O O . THR A 1 160 ? 14.186 -10.634 -31.467 1.00 46.44 160 THR A O 1
ATOM 1270 N N . LEU A 1 161 ? 14.307 -8.662 -30.432 1.00 50.38 161 LEU A N 1
ATOM 1271 C CA . LEU A 1 161 ? 15.228 -8.047 -31.410 1.00 50.38 161 LEU A CA 1
ATOM 1272 C C . LEU A 1 161 ? 16.502 -7.426 -30.810 1.00 50.38 161 LEU A C 1
ATOM 1274 O O . LEU A 1 161 ? 17.017 -6.450 -31.352 1.00 50.38 161 LEU A O 1
ATOM 1278 N N . PHE A 1 162 ? 17.031 -7.959 -29.708 1.00 57.25 162 PHE A N 1
ATOM 1279 C CA . PHE A 1 162 ? 18.206 -7.360 -29.065 1.00 57.25 162 PHE A CA 1
ATOM 1280 C C . PHE A 1 162 ? 19.485 -8.106 -29.441 1.00 57.25 162 PHE A C 1
ATOM 1282 O O . PHE A 1 162 ? 19.579 -9.310 -29.195 1.00 57.25 162 PHE A O 1
ATOM 1289 N N . PRO A 1 163 ? 20.482 -7.417 -30.033 1.00 55.62 163 PRO A N 1
ATOM 1290 C CA . PRO A 1 163 ? 21.799 -7.995 -30.251 1.00 55.62 163 PRO A CA 1
ATOM 1291 C C . PRO A 1 163 ? 22.429 -8.396 -28.914 1.00 55.62 163 PRO A C 1
ATOM 1293 O O . PRO A 1 163 ? 22.321 -7.668 -27.927 1.00 55.62 163 PRO A O 1
ATOM 1296 N N . SER A 1 164 ? 23.157 -9.512 -28.898 1.00 56.59 164 SER A N 1
ATOM 1297 C CA . SER A 1 164 ? 23.900 -10.017 -27.732 1.00 56.59 164 SER A CA 1
ATOM 1298 C C . SER A 1 164 ? 24.984 -9.058 -27.211 1.00 56.59 164 SER A C 1
ATOM 1300 O O . SER A 1 164 ? 25.500 -9.253 -26.115 1.00 56.59 164 SER A O 1
ATOM 1302 N N . GLU A 1 165 ? 25.312 -8.011 -27.971 1.00 57.19 165 GLU A N 1
ATOM 1303 C CA . GLU A 1 165 ? 26.297 -6.969 -27.650 1.00 57.19 165 GLU A CA 1
ATOM 1304 C C . GLU A 1 165 ? 25.624 -5.666 -27.196 1.00 57.19 165 GLU A C 1
ATOM 1306 O O . GLU A 1 165 ? 25.961 -4.562 -27.630 1.00 57.19 165 GLU A O 1
ATOM 1311 N N . PHE A 1 166 ? 24.613 -5.779 -26.338 1.00 64.19 166 PHE A N 1
ATOM 1312 C CA . PHE A 1 166 ? 23.936 -4.605 -25.810 1.00 64.19 166 PHE A CA 1
ATOM 1313 C C . PHE A 1 166 ? 24.864 -3.817 -24.877 1.00 64.19 166 PHE A C 1
ATOM 1315 O O . PHE A 1 166 ? 25.539 -4.392 -24.021 1.00 64.19 166 PHE A O 1
ATOM 1322 N N . ASN A 1 167 ? 24.900 -2.490 -25.035 1.00 71.31 167 ASN A N 1
ATOM 1323 C CA . ASN A 1 167 ? 25.713 -1.610 -24.198 1.00 71.31 167 ASN A CA 1
ATOM 1324 C C . ASN A 1 167 ? 25.396 -1.857 -22.710 1.00 71.31 167 ASN A C 1
ATOM 1326 O O . ASN A 1 167 ? 24.245 -1.727 -22.282 1.00 71.31 167 ASN A O 1
ATOM 1330 N N . SER A 1 168 ? 26.422 -2.192 -21.921 1.00 76.31 168 SER A N 1
ATOM 1331 C CA . SER A 1 168 ? 26.297 -2.525 -20.497 1.00 76.31 168 SER A CA 1
ATOM 1332 C C . SER A 1 168 ? 25.624 -1.419 -19.680 1.00 76.31 168 SER A C 1
ATOM 1334 O O . SER A 1 168 ? 24.878 -1.720 -18.751 1.00 76.31 168 SER A O 1
ATOM 1336 N N . SER A 1 169 ? 25.808 -0.151 -20.062 1.00 77.50 169 SER A N 1
ATOM 1337 C CA . SER A 1 169 ? 25.158 0.990 -19.410 1.00 77.50 169 SER A CA 1
ATOM 1338 C C . SER A 1 169 ? 23.649 1.028 -19.658 1.00 77.50 169 SER A C 1
ATOM 1340 O O . SER A 1 169 ? 22.890 1.354 -18.749 1.00 77.50 169 SER A O 1
ATOM 1342 N N . ILE A 1 170 ? 23.197 0.693 -20.871 1.00 77.44 170 ILE A N 1
ATOM 1343 C CA . ILE A 1 170 ? 21.764 0.690 -21.203 1.00 77.44 170 ILE A CA 1
ATOM 1344 C C . ILE A 1 170 ? 21.093 -0.497 -20.505 1.00 77.44 170 ILE A C 1
ATOM 1346 O O . ILE A 1 170 ? 20.030 -0.343 -19.907 1.00 77.44 170 ILE A O 1
ATOM 1350 N N . ARG A 1 171 ? 21.760 -1.658 -20.488 1.00 78.56 171 ARG A N 1
ATOM 1351 C CA . ARG A 1 171 ? 21.304 -2.842 -19.749 1.00 78.56 171 ARG A CA 1
ATOM 1352 C C . ARG A 1 171 ? 21.120 -2.557 -18.255 1.00 78.56 171 ARG A C 1
ATOM 1354 O O . ARG A 1 171 ? 20.053 -2.831 -17.715 1.00 78.56 171 ARG A O 1
ATOM 1361 N N . GLN A 1 172 ? 22.112 -1.947 -17.605 1.00 82.75 172 GLN A N 1
ATOM 1362 C CA . GLN A 1 172 ? 22.016 -1.568 -16.189 1.00 82.75 172 GLN A CA 1
ATOM 1363 C C . GLN A 1 172 ? 20.886 -0.561 -15.924 1.00 82.75 172 GLN A C 1
ATOM 1365 O O . GLN A 1 172 ? 20.211 -0.644 -14.896 1.00 82.75 172 GLN A O 1
ATOM 1370 N N . ASN A 1 173 ? 20.646 0.375 -16.850 1.00 84.56 173 ASN A N 1
ATOM 1371 C CA . ASN A 1 173 ? 19.535 1.320 -16.737 1.00 84.56 173 ASN A CA 1
ATOM 1372 C C . ASN A 1 173 ? 18.175 0.594 -16.786 1.00 84.56 173 ASN A C 1
ATOM 1374 O O . ASN A 1 173 ? 17.306 0.841 -15.951 1.00 84.56 173 ASN A O 1
ATOM 1378 N N . ILE A 1 174 ? 18.014 -0.364 -17.702 1.00 83.50 174 ILE A N 1
ATOM 1379 C CA . ILE A 1 174 ? 16.800 -1.185 -17.828 1.00 83.50 174 ILE A CA 1
ATOM 1380 C C . ILE A 1 174 ? 16.597 -2.080 -16.600 1.00 83.50 174 ILE A C 1
ATOM 1382 O O . ILE A 1 174 ? 15.488 -2.149 -16.074 1.00 83.50 174 ILE A O 1
ATOM 1386 N N . GLU A 1 175 ? 17.651 -2.726 -16.098 1.00 85.19 175 GLU A N 1
ATOM 1387 C CA . GLU A 1 175 ? 17.600 -3.533 -14.870 1.00 85.19 175 GLU A CA 1
ATOM 1388 C C . GLU A 1 175 ? 17.162 -2.690 -13.659 1.00 85.19 175 GLU A C 1
ATOM 1390 O O . GLU A 1 175 ? 16.296 -3.101 -12.880 1.00 85.19 175 GLU A O 1
ATOM 1395 N N . SER A 1 176 ? 17.694 -1.470 -13.536 1.00 88.56 176 SER A N 1
ATOM 1396 C CA . SER A 1 176 ? 17.298 -0.506 -12.504 1.00 88.56 176 SER A CA 1
ATOM 1397 C C . SER A 1 176 ? 15.833 -0.075 -12.644 1.00 88.56 176 SER A C 1
ATOM 1399 O O . SER A 1 176 ? 15.087 -0.056 -11.659 1.00 88.56 176 SER A O 1
ATOM 1401 N N . LEU A 1 177 ? 15.382 0.225 -13.867 1.00 88.69 177 LEU A N 1
ATOM 1402 C CA . LEU A 1 177 ? 13.989 0.574 -14.150 1.00 88.69 177 LEU A CA 1
ATOM 1403 C C . LEU A 1 177 ? 13.037 -0.569 -13.816 1.00 88.69 177 LEU A C 1
ATOM 1405 O O . LEU A 1 177 ? 12.052 -0.353 -13.112 1.00 88.69 177 LEU A O 1
ATOM 1409 N N . HIS A 1 178 ? 13.360 -1.786 -14.240 1.00 88.81 178 HIS A N 1
ATOM 1410 C CA . HIS A 1 178 ? 12.599 -2.986 -13.924 1.00 88.81 178 HIS A CA 1
ATOM 1411 C C . HIS A 1 178 ? 12.450 -3.166 -12.403 1.00 88.81 178 HIS A C 1
ATOM 1413 O O . HIS A 1 178 ? 11.337 -3.314 -11.891 1.00 88.81 178 HIS A O 1
ATOM 1419 N N . ALA A 1 179 ? 13.550 -3.049 -11.653 1.00 89.38 179 ALA A N 1
ATOM 1420 C CA . ALA A 1 179 ? 13.538 -3.182 -10.199 1.00 89.38 179 ALA A CA 1
ATOM 1421 C C . ALA A 1 179 ? 12.700 -2.107 -9.480 1.00 89.38 179 ALA A C 1
ATOM 1423 O O . ALA A 1 179 ? 12.204 -2.380 -8.379 1.00 89.38 179 ALA A O 1
ATOM 1424 N N . ARG A 1 180 ? 12.567 -0.912 -10.076 1.00 90.94 180 ARG A N 1
ATOM 1425 C CA . ARG A 1 180 ? 11.758 0.214 -9.574 1.00 90.94 180 ARG A CA 1
ATOM 1426 C C . ARG A 1 180 ? 10.279 0.098 -9.940 1.00 90.94 180 ARG A C 1
ATOM 1428 O O . ARG A 1 180 ? 9.438 0.413 -9.103 1.00 90.94 180 ARG A O 1
ATOM 1435 N N . VAL A 1 181 ? 9.957 -0.340 -11.160 1.00 89.88 181 VAL A N 1
ATOM 1436 C CA . VAL A 1 181 ? 8.571 -0.562 -11.616 1.00 89.88 181 VAL A CA 1
ATOM 1437 C C . VAL A 1 181 ? 7.887 -1.596 -10.724 1.00 89.88 181 VAL A C 1
ATOM 1439 O O . VAL A 1 181 ? 6.768 -1.373 -10.264 1.00 89.88 181 VAL A O 1
ATOM 1442 N N . PHE A 1 182 ? 8.588 -2.693 -10.435 1.00 90.38 182 PHE A N 1
ATOM 1443 C CA . PHE A 1 182 ? 8.067 -3.826 -9.672 1.00 90.38 182 PHE A CA 1
ATOM 1444 C C . PHE A 1 182 ? 8.545 -3.837 -8.214 1.00 90.38 182 PHE A C 1
ATOM 1446 O O . PHE A 1 182 ? 8.724 -4.903 -7.629 1.00 90.38 182 PHE A O 1
ATOM 1453 N N . ASP A 1 183 ? 8.786 -2.671 -7.606 1.00 90.19 183 ASP A N 1
ATOM 1454 C CA . ASP A 1 183 ? 9.174 -2.601 -6.194 1.00 90.19 183 ASP A CA 1
ATOM 1455 C C . ASP A 1 183 ? 8.002 -3.018 -5.273 1.00 90.19 183 ASP A C 1
ATOM 1457 O O . ASP A 1 183 ? 6.990 -2.311 -5.205 1.00 90.19 183 ASP A O 1
ATOM 1461 N N . PRO A 1 184 ? 8.110 -4.140 -4.531 1.00 91.62 184 PRO A N 1
ATOM 1462 C CA . PRO A 1 184 ? 7.045 -4.592 -3.638 1.00 91.62 184 PRO A CA 1
ATOM 1463 C C . PRO A 1 184 ? 7.013 -3.816 -2.312 1.00 91.62 184 PRO A C 1
ATOM 1465 O O . PRO A 1 184 ? 6.037 -3.915 -1.564 1.00 91.62 184 PRO A O 1
ATOM 1468 N N . THR A 1 185 ? 8.064 -3.051 -1.998 1.00 90.62 185 THR A N 1
ATOM 1469 C CA . THR A 1 185 ? 8.266 -2.427 -0.682 1.00 90.62 185 THR A CA 1
ATOM 1470 C C . THR A 1 185 ? 7.097 -1.536 -0.246 1.00 90.62 185 THR A C 1
ATOM 1472 O O . THR A 1 185 ? 6.623 -1.704 0.883 1.00 90.62 185 THR A O 1
ATOM 1475 N N . PRO A 1 186 ? 6.561 -0.631 -1.094 1.00 88.44 186 PRO A N 1
ATOM 1476 C CA . PRO A 1 186 ? 5.443 0.225 -0.700 1.00 88.44 186 PRO A CA 1
ATOM 1477 C C . PRO A 1 186 ? 4.190 -0.578 -0.327 1.00 88.44 186 PRO A C 1
ATOM 1479 O O . PRO A 1 186 ? 3.531 -0.266 0.665 1.00 88.44 186 PRO A O 1
ATOM 1482 N N . TYR A 1 187 ? 3.901 -1.649 -1.072 1.00 91.00 187 TYR A N 1
ATOM 1483 C CA . TYR A 1 187 ? 2.754 -2.526 -0.830 1.00 91.00 187 TYR A CA 1
ATOM 1484 C C . TYR A 1 187 ? 2.879 -3.259 0.507 1.00 91.00 187 TYR A C 1
ATOM 1486 O O . TYR A 1 187 ? 1.929 -3.281 1.287 1.00 91.00 187 TYR A O 1
ATOM 1494 N N . PHE A 1 188 ? 4.064 -3.793 0.812 1.00 91.25 188 PHE A N 1
ATOM 1495 C CA . PHE A 1 188 ? 4.322 -4.476 2.079 1.00 91.25 188 PHE A CA 1
ATOM 1496 C C . PHE A 1 188 ? 4.190 -3.530 3.283 1.00 91.25 188 PHE A C 1
ATOM 1498 O O . PHE A 1 188 ? 3.527 -3.856 4.269 1.00 91.25 188 PHE A O 1
ATOM 1505 N N . VAL A 1 189 ? 4.786 -2.334 3.202 1.00 90.50 189 VAL A N 1
ATOM 1506 C CA . VAL A 1 189 ? 4.763 -1.352 4.298 1.00 90.50 189 VAL A CA 1
ATOM 1507 C C . VAL A 1 189 ? 3.342 -0.861 4.565 1.00 90.50 189 VAL A C 1
ATOM 1509 O O . VAL A 1 189 ? 2.877 -0.916 5.705 1.00 90.50 189 VAL A O 1
ATOM 1512 N N . VAL A 1 190 ? 2.629 -0.411 3.529 1.00 90.56 190 VAL A N 1
ATOM 1513 C CA . VAL A 1 190 ? 1.249 0.075 3.683 1.00 90.56 190 VAL A CA 1
ATOM 1514 C C . VAL A 1 190 ? 0.317 -1.066 4.095 1.00 90.56 190 VAL A C 1
ATOM 1516 O O . VAL A 1 190 ? -0.533 -0.865 4.962 1.00 90.56 190 VAL A O 1
ATOM 1519 N N . GLY A 1 191 ? 0.522 -2.273 3.558 1.00 92.88 191 GLY A N 1
ATOM 1520 C CA . GLY A 1 191 ? -0.232 -3.471 3.927 1.00 92.88 191 GLY A CA 1
ATOM 1521 C C . GLY A 1 191 ? -0.077 -3.822 5.404 1.00 92.88 191 GLY A C 1
ATOM 1522 O O . GLY A 1 191 ? -1.070 -4.053 6.089 1.00 92.88 191 GLY A O 1
ATOM 1523 N N . THR A 1 192 ? 1.149 -3.758 5.927 1.00 93.81 192 THR A N 1
ATOM 1524 C CA . THR A 1 192 ? 1.435 -4.004 7.349 1.00 93.81 192 THR A CA 1
ATOM 1525 C C . THR A 1 192 ? 0.690 -3.016 8.247 1.00 93.81 192 THR A C 1
ATOM 1527 O O . THR A 1 192 ? 0.012 -3.424 9.191 1.00 93.81 192 THR A O 1
ATOM 1530 N N . PHE A 1 193 ? 0.762 -1.714 7.947 1.00 90.69 193 PHE A N 1
ATOM 1531 C CA . PHE A 1 193 ? 0.043 -0.704 8.729 1.00 90.69 193 PHE A CA 1
ATOM 1532 C C . PHE A 1 193 ? -1.475 -0.884 8.646 1.00 90.69 193 PHE A C 1
ATOM 1534 O O . PHE A 1 193 ? -2.147 -0.783 9.671 1.00 90.69 193 PHE A O 1
ATOM 1541 N N . ALA A 1 194 ? -2.012 -1.190 7.463 1.00 93.19 194 ALA A N 1
ATOM 1542 C CA . ALA A 1 194 ? -3.439 -1.438 7.282 1.00 93.19 194 ALA A CA 1
ATOM 1543 C C . ALA A 1 194 ? -3.931 -2.616 8.139 1.00 93.19 194 ALA A C 1
ATOM 1545 O O . ALA A 1 194 ? -4.950 -2.482 8.814 1.00 93.19 194 ALA A O 1
ATOM 1546 N N . ILE A 1 195 ? -3.176 -3.721 8.195 1.00 93.25 195 ILE A N 1
ATOM 1547 C CA . ILE A 1 195 ? -3.503 -4.871 9.052 1.00 93.25 195 ILE A CA 1
ATOM 1548 C C . ILE A 1 195 ? -3.468 -4.476 10.528 1.00 93.25 195 ILE A C 1
ATOM 1550 O O . ILE A 1 195 ? -4.404 -4.793 11.256 1.00 93.25 195 ILE A O 1
ATOM 1554 N N . ILE A 1 196 ? -2.428 -3.762 10.977 1.00 91.31 196 ILE A N 1
ATOM 1555 C CA . ILE A 1 196 ? -2.311 -3.333 12.380 1.00 91.31 196 ILE A CA 1
ATOM 1556 C C . ILE A 1 196 ? -3.517 -2.475 12.778 1.00 91.31 196 ILE A C 1
ATOM 1558 O O . ILE A 1 196 ? -4.177 -2.772 13.772 1.00 91.31 196 ILE A O 1
ATOM 1562 N N . PHE A 1 197 ? -3.842 -1.445 11.993 1.00 88.25 197 PHE A N 1
ATOM 1563 C CA . PHE A 1 197 ? -5.000 -0.597 12.277 1.00 88.25 197 PHE A CA 1
ATOM 1564 C C . PHE A 1 197 ? -6.328 -1.347 12.131 1.00 88.25 197 PHE A C 1
ATOM 1566 O O . PHE A 1 197 ? -7.243 -1.079 12.902 1.00 88.25 197 PHE A O 1
ATOM 1573 N N . GLY A 1 198 ? -6.422 -2.321 11.223 1.00 88.94 198 GLY A N 1
ATOM 1574 C CA . GLY A 1 198 ? -7.582 -3.203 11.102 1.00 88.94 198 GLY A CA 1
ATOM 1575 C C . GLY A 1 198 ? -7.782 -4.100 12.328 1.00 88.94 198 GLY A C 1
ATOM 1576 O O . GLY A 1 198 ? -8.899 -4.256 12.802 1.00 88.94 198 GLY A O 1
ATOM 1577 N N . ILE A 1 199 ? -6.712 -4.643 12.914 1.00 87.88 199 ILE A N 1
ATOM 1578 C CA . ILE A 1 199 ? -6.802 -5.408 14.169 1.00 87.88 199 ILE A CA 1
ATOM 1579 C C . ILE A 1 199 ? -7.269 -4.499 15.314 1.00 87.88 199 ILE A C 1
ATOM 1581 O O . ILE A 1 199 ? -8.139 -4.888 16.093 1.00 87.88 199 ILE A O 1
ATOM 1585 N N . VAL A 1 200 ? -6.733 -3.275 15.402 1.00 85.75 200 VAL A N 1
ATOM 1586 C CA . VAL A 1 200 ? -7.179 -2.276 16.389 1.00 85.75 200 VAL A CA 1
ATOM 1587 C C . VAL A 1 200 ? -8.661 -1.945 16.185 1.00 85.75 200 VAL A C 1
ATOM 1589 O O . VAL A 1 200 ? -9.420 -1.929 17.152 1.00 85.75 200 VAL A O 1
ATOM 1592 N N . GLU A 1 201 ? -9.098 -1.749 14.943 1.00 84.44 201 GLU A N 1
ATOM 1593 C CA . GLU A 1 201 ? -10.500 -1.527 14.590 1.00 84.44 201 GLU A CA 1
ATOM 1594 C C . GLU A 1 201 ? -11.404 -2.667 15.094 1.00 84.44 201 GLU A C 1
ATOM 1596 O O . GLU A 1 201 ? -12.380 -2.395 15.792 1.00 84.44 201 GLU A O 1
ATOM 1601 N N . ILE A 1 202 ? -11.050 -3.932 14.841 1.00 85.06 202 ILE A N 1
ATOM 1602 C CA . ILE A 1 202 ? -11.812 -5.106 15.308 1.00 85.06 202 ILE A CA 1
ATOM 1603 C C . ILE A 1 202 ? -11.925 -5.122 16.839 1.00 85.06 202 ILE A C 1
ATOM 1605 O O . ILE A 1 202 ? -13.021 -5.279 17.387 1.00 85.06 202 ILE A O 1
ATOM 1609 N N . ILE A 1 203 ? -10.798 -4.947 17.537 1.00 81.69 203 ILE A N 1
ATOM 1610 C CA . ILE A 1 203 ? -10.739 -4.985 19.005 1.00 81.69 203 ILE A CA 1
ATOM 1611 C C . ILE A 1 203 ? -11.616 -3.881 19.602 1.00 81.69 203 ILE A C 1
ATOM 1613 O O . ILE A 1 203 ? -12.435 -4.134 20.489 1.00 81.69 203 ILE A O 1
ATOM 1617 N N . PHE A 1 204 ? -11.476 -2.648 19.117 1.00 83.50 204 PHE A N 1
ATOM 1618 C CA . PHE A 1 204 ? -12.214 -1.521 19.678 1.00 83.50 204 PHE A CA 1
ATOM 1619 C C . PHE A 1 204 ? -13.666 -1.464 19.224 1.00 83.50 204 PHE A C 1
ATOM 1621 O O . PHE A 1 204 ? -14.486 -0.961 19.990 1.00 83.50 204 PHE A O 1
ATOM 1628 N N . ASN A 1 205 ? -14.021 -2.048 18.076 1.00 83.94 205 ASN A N 1
ATOM 1629 C CA . ASN A 1 205 ? -15.420 -2.269 17.724 1.00 83.94 205 ASN A CA 1
ATOM 1630 C C . ASN A 1 205 ? -16.105 -3.181 18.753 1.00 83.94 205 ASN A C 1
ATOM 1632 O O . ASN A 1 205 ? -17.187 -2.859 19.236 1.00 83.94 205 ASN A O 1
ATOM 1636 N N . TYR A 1 206 ? -15.450 -4.276 19.160 1.00 83.06 206 TYR A N 1
ATOM 1637 C CA . TYR A 1 206 ? -15.991 -5.178 20.182 1.00 83.06 206 TYR A CA 1
ATOM 1638 C C . TYR A 1 206 ? -16.264 -4.454 21.510 1.00 83.06 206 TYR A C 1
ATOM 1640 O O . TYR A 1 206 ? -17.361 -4.559 22.069 1.00 83.06 206 TYR A O 1
ATOM 1648 N N . PHE A 1 207 ? -15.295 -3.681 22.010 1.00 79.75 207 PHE A N 1
ATOM 1649 C CA . PHE A 1 207 ? -15.474 -2.908 23.242 1.00 79.75 207 PHE A CA 1
ATOM 1650 C C . PHE A 1 207 ? -16.526 -1.805 23.094 1.00 79.75 207 PHE A C 1
ATOM 1652 O O . PHE A 1 207 ? -17.355 -1.620 23.990 1.00 79.75 207 PHE A O 1
ATOM 1659 N N . TYR A 1 208 ? -16.528 -1.107 21.959 1.00 77.81 208 TYR A N 1
ATOM 1660 C CA . TYR A 1 208 ? -17.498 -0.069 21.646 1.00 77.81 208 TYR A CA 1
ATOM 1661 C C . TYR A 1 208 ? -18.931 -0.618 21.642 1.00 77.81 208 TYR A C 1
ATOM 1663 O O . TYR A 1 208 ? -19.784 -0.091 22.359 1.00 77.81 208 TYR A O 1
ATOM 1671 N N . ASP A 1 209 ? -19.180 -1.724 20.939 1.00 77.19 209 ASP A N 1
ATOM 1672 C CA . ASP A 1 209 ? -20.488 -2.382 20.877 1.00 77.19 209 ASP A CA 1
ATOM 1673 C C . ASP A 1 209 ? -20.933 -2.923 22.240 1.00 77.19 209 ASP A C 1
ATOM 1675 O O . ASP A 1 209 ? -22.108 -2.804 22.610 1.00 77.19 209 ASP A O 1
ATOM 1679 N N . ARG A 1 210 ? -20.004 -3.494 23.020 1.00 79.06 210 ARG A N 1
ATOM 1680 C CA . ARG A 1 210 ? -20.280 -3.971 24.384 1.00 79.06 210 ARG A CA 1
ATOM 1681 C C . ARG A 1 210 ? -20.786 -2.835 25.268 1.00 79.06 210 ARG A C 1
ATOM 1683 O O . ARG A 1 210 ? -21.813 -2.973 25.933 1.00 79.06 210 ARG A O 1
ATOM 1690 N N . GLU A 1 211 ? -20.091 -1.703 25.265 1.00 74.75 211 GLU A N 1
ATOM 1691 C CA . GLU A 1 211 ? -20.467 -0.542 26.073 1.00 74.75 211 GLU A CA 1
ATOM 1692 C C . GLU A 1 211 ? -21.723 0.165 25.544 1.00 74.75 211 GLU A C 1
ATOM 1694 O O . GLU A 1 211 ? -22.554 0.626 26.330 1.00 74.75 211 GLU A O 1
ATOM 1699 N N . LEU A 1 212 ? -21.923 0.195 24.225 1.00 75.69 212 LEU A N 1
ATOM 1700 C CA . LEU A 1 212 ? -23.138 0.727 23.612 1.00 75.69 212 LEU A CA 1
ATOM 1701 C C . LEU A 1 212 ? -24.371 -0.078 24.041 1.00 75.69 212 LEU A C 1
ATOM 1703 O O . LEU A 1 212 ? -25.390 0.505 24.418 1.00 75.69 212 LEU A O 1
ATOM 1707 N N . LYS A 1 213 ? -24.270 -1.414 24.072 1.00 73.44 213 LYS A N 1
ATOM 1708 C CA . LYS A 1 213 ? -25.330 -2.299 24.583 1.00 73.44 213 LYS A CA 1
ATOM 1709 C C . LYS A 1 213 ? -25.590 -2.084 26.075 1.00 73.44 213 LYS A C 1
ATOM 1711 O O . LYS A 1 213 ? -26.755 -2.002 26.465 1.00 73.44 213 LYS A O 1
ATOM 1716 N N . LYS A 1 214 ? -24.540 -1.924 26.894 1.00 70.88 214 LYS A N 1
ATOM 1717 C CA . LYS A 1 214 ? -24.668 -1.587 28.327 1.00 70.88 214 LYS A CA 1
ATOM 1718 C C . LYS A 1 214 ? -25.429 -0.287 28.562 1.00 70.88 214 LYS A C 1
ATOM 1720 O O . LYS A 1 214 ? -26.300 -0.237 29.426 1.00 70.88 214 LYS A O 1
ATOM 1725 N N . ARG A 1 215 ? -25.139 0.748 27.769 1.00 69.94 215 ARG A N 1
ATOM 1726 C CA . ARG A 1 215 ? -25.826 2.047 27.847 1.00 69.94 215 ARG A CA 1
ATOM 1727 C C . ARG A 1 215 ? -27.261 1.997 27.333 1.00 69.94 215 ARG A C 1
ATOM 1729 O O . ARG A 1 215 ? -28.127 2.630 27.924 1.00 69.94 215 ARG A O 1
ATOM 1736 N N . LYS A 1 216 ? -27.516 1.262 26.246 1.00 69.94 216 LYS A N 1
ATOM 1737 C CA . LYS A 1 216 ? -28.847 1.152 25.627 1.00 69.94 216 LYS A CA 1
ATOM 1738 C C . LYS A 1 216 ? -29.812 0.297 26.455 1.00 69.94 216 LYS A C 1
ATOM 1740 O O . LYS A 1 216 ? -31.003 0.585 26.476 1.00 69.94 216 LYS A O 1
ATOM 1745 N N . TYR A 1 217 ? -29.302 -0.713 27.163 1.00 67.94 217 TYR A N 1
ATOM 1746 C CA . TYR A 1 217 ? -30.095 -1.609 28.010 1.00 67.94 217 TYR A CA 1
ATOM 1747 C C . TYR A 1 217 ? -29.541 -1.681 29.445 1.00 67.94 217 TYR A C 1
ATOM 1749 O O . TYR A 1 217 ? -29.030 -2.726 29.869 1.00 67.94 217 TYR A O 1
ATOM 1757 N N . PRO A 1 218 ? -29.641 -0.588 30.224 1.00 62.09 218 PRO A N 1
ATOM 1758 C CA . PRO A 1 218 ? -29.035 -0.513 31.553 1.00 62.09 218 PRO A CA 1
ATOM 1759 C C . PRO A 1 218 ? -29.699 -1.476 32.546 1.00 62.09 218 PRO A C 1
ATOM 1761 O O . PRO A 1 218 ? -29.011 -2.085 33.360 1.00 62.09 218 PRO A O 1
ATOM 1764 N N . ASN A 1 219 ? -31.018 -1.675 32.450 1.00 55.50 219 ASN A N 1
ATOM 1765 C CA . ASN A 1 219 ? -31.758 -2.563 33.352 1.00 55.50 219 ASN A CA 1
ATOM 1766 C C . ASN A 1 219 ? -31.463 -4.046 33.074 1.00 55.50 219 ASN A C 1
ATOM 1768 O O . ASN A 1 219 ? -31.298 -4.818 34.009 1.00 55.50 219 ASN A O 1
ATOM 1772 N N . ILE A 1 220 ? -31.291 -4.437 31.806 1.00 58.78 220 ILE A N 1
ATOM 1773 C CA . ILE A 1 220 ? -30.947 -5.820 31.433 1.00 58.78 220 ILE A CA 1
ATOM 1774 C C . ILE A 1 220 ? -29.537 -6.182 31.915 1.00 58.78 220 ILE A C 1
ATOM 1776 O O . ILE A 1 220 ? -29.346 -7.279 32.414 1.00 58.78 220 ILE A O 1
ATOM 1780 N N . ASN A 1 221 ? -28.565 -5.264 31.850 1.00 53.84 221 ASN A N 1
ATOM 1781 C CA . ASN A 1 221 ? -27.206 -5.517 32.362 1.00 53.84 221 ASN A CA 1
ATOM 1782 C C . ASN A 1 221 ? -27.107 -5.502 33.893 1.00 53.84 221 ASN A C 1
ATOM 1784 O O . ASN A 1 221 ? -26.172 -6.068 34.450 1.00 53.84 221 ASN A O 1
ATOM 1788 N N . LYS A 1 222 ? -28.050 -4.852 34.583 1.00 54.53 222 LYS A N 1
ATOM 1789 C CA . LYS A 1 222 ? -28.170 -4.967 36.043 1.00 54.53 222 LYS A CA 1
ATOM 1790 C C . LYS A 1 222 ? -28.723 -6.329 36.454 1.00 54.53 222 LYS A C 1
ATOM 1792 O O . LYS A 1 222 ? -28.265 -6.884 37.446 1.00 54.53 222 LYS A O 1
ATOM 1797 N N . ILE A 1 223 ? -29.669 -6.854 35.674 1.00 53.88 223 ILE A N 1
ATOM 1798 C CA . ILE A 1 223 ? -30.332 -8.137 35.930 1.00 53.88 223 ILE A CA 1
ATOM 1799 C C . ILE A 1 223 ? -29.471 -9.311 35.449 1.00 53.88 223 ILE A C 1
ATOM 1801 O O . ILE A 1 223 ? -29.482 -10.352 36.082 1.00 53.88 223 ILE A O 1
ATOM 1805 N N . LEU A 1 224 ? -28.696 -9.165 34.372 1.00 48.91 224 LEU A N 1
ATOM 1806 C CA . LEU A 1 224 ? -27.880 -10.223 33.769 1.00 48.91 224 LEU A CA 1
ATOM 1807 C C . LEU A 1 224 ? -26.412 -9.790 33.706 1.00 48.91 224 LEU A C 1
ATOM 1809 O O . LEU A 1 224 ? -26.031 -8.960 32.881 1.00 48.91 224 LEU A O 1
ATOM 1813 N N . THR A 1 225 ? -25.577 -10.375 34.563 1.00 52.97 225 THR A N 1
ATOM 1814 C CA . THR A 1 225 ? -24.121 -10.197 34.537 1.00 52.97 225 THR A CA 1
ATOM 1815 C C . THR A 1 225 ? -23.480 -11.426 33.905 1.00 52.97 225 THR A C 1
ATOM 1817 O O . THR A 1 225 ? -23.593 -12.529 34.430 1.00 52.97 225 THR A O 1
ATOM 1820 N N . PHE A 1 226 ? -22.802 -11.254 32.776 1.00 48.28 226 PHE A N 1
ATOM 1821 C CA . PHE A 1 226 ? -22.093 -12.342 32.106 1.00 48.28 226 PHE A CA 1
ATOM 1822 C C . PHE A 1 226 ? -20.658 -12.402 32.635 1.00 48.28 226 PHE A C 1
ATOM 1824 O O . PHE A 1 226 ? -19.909 -11.437 32.484 1.00 48.28 226 PHE A O 1
ATOM 1831 N N . THR A 1 227 ? -20.285 -13.513 33.266 1.00 45.38 227 THR A N 1
ATOM 1832 C CA . THR A 1 227 ? -18.917 -13.797 33.717 1.00 45.38 227 THR A CA 1
ATOM 1833 C C . THR A 1 227 ? -18.323 -14.936 32.881 1.00 45.38 227 THR A C 1
ATOM 1835 O O . THR A 1 227 ? -19.069 -15.703 32.268 1.00 45.38 227 THR A O 1
ATOM 1838 N N . PRO A 1 228 ? -16.987 -15.105 32.852 1.00 33.66 228 PRO A N 1
ATOM 1839 C CA . PRO A 1 228 ? -16.349 -16.209 32.126 1.00 33.66 228 PRO A CA 1
ATOM 1840 C C . PRO A 1 228 ? -16.827 -17.608 32.560 1.00 33.66 228 PRO A C 1
ATOM 1842 O O . PRO A 1 228 ? -16.636 -18.571 31.828 1.00 33.66 228 PRO A O 1
ATOM 1845 N N . MET A 1 229 ? -17.447 -17.717 33.741 1.00 35.78 229 MET A N 1
ATOM 1846 C CA . MET A 1 229 ? -17.962 -18.961 34.320 1.00 35.78 229 MET A CA 1
ATOM 1847 C C . MET A 1 229 ? -19.489 -19.122 34.186 1.00 35.78 229 MET A C 1
ATOM 1849 O O . MET A 1 229 ? -20.022 -20.137 34.628 1.00 35.78 229 MET A O 1
ATOM 1853 N N . GLY A 1 230 ? -20.214 -18.161 33.594 1.00 39.91 230 GLY A N 1
ATOM 1854 C CA . GLY A 1 230 ? -21.656 -18.289 33.361 1.00 39.91 230 GLY A CA 1
ATOM 1855 C C . GLY A 1 230 ? -22.441 -16.976 33.333 1.00 39.91 230 GLY A C 1
ATOM 1856 O O . GLY A 1 230 ? -21.894 -15.877 33.273 1.00 39.91 230 GLY A O 1
ATOM 1857 N N . ILE A 1 231 ? -23.769 -17.103 33.370 1.00 50.06 231 ILE A N 1
ATOM 1858 C CA . ILE A 1 231 ? -24.712 -15.979 33.418 1.00 50.06 231 ILE A CA 1
ATOM 1859 C C . ILE A 1 231 ? -25.220 -15.845 34.854 1.00 50.06 231 ILE A C 1
ATOM 1861 O O . ILE A 1 231 ? -25.869 -16.750 35.372 1.00 50.06 231 ILE A O 1
ATOM 1865 N N . VAL A 1 232 ? -24.946 -14.713 35.495 1.00 53.59 232 VAL A N 1
ATOM 1866 C CA . VAL A 1 232 ? -25.455 -14.379 36.828 1.00 53.59 232 VAL A CA 1
ATOM 1867 C C . VAL A 1 232 ? -26.709 -13.532 36.669 1.00 53.59 232 VAL A C 1
ATOM 1869 O O . VAL A 1 232 ? -26.641 -12.418 36.149 1.00 53.59 232 VAL A O 1
ATOM 1872 N N . ILE A 1 233 ? -27.847 -14.050 37.131 1.00 57.16 233 ILE A N 1
ATOM 1873 C CA . ILE A 1 233 ? -29.103 -13.301 37.170 1.00 57.16 233 ILE A CA 1
ATOM 1874 C C . ILE A 1 233 ? -29.253 -12.671 38.557 1.00 57.16 233 ILE A C 1
ATOM 1876 O O . ILE A 1 233 ? -29.426 -13.388 39.540 1.00 57.16 233 ILE A O 1
ATOM 1880 N N . LYS A 1 234 ? -29.190 -11.342 38.656 1.00 54.09 234 LYS A N 1
ATOM 1881 C CA . LYS A 1 234 ? -29.621 -10.615 39.853 1.00 54.09 234 LYS A CA 1
ATOM 1882 C C . LYS A 1 234 ? -31.116 -10.339 39.739 1.00 54.09 234 LYS A C 1
ATOM 1884 O O . LYS A 1 234 ? -31.539 -9.476 38.974 1.00 54.09 234 LYS A O 1
ATOM 1889 N N . LEU A 1 235 ? -31.904 -11.098 40.492 1.00 50.34 235 LEU A N 1
ATOM 1890 C CA . LEU A 1 235 ? -33.283 -10.744 40.804 1.00 50.34 235 LEU A CA 1
ATOM 1891 C C . LEU A 1 235 ? -33.224 -9.737 41.956 1.00 50.34 235 LEU A C 1
ATOM 1893 O O . LEU A 1 235 ? -32.776 -10.097 43.044 1.00 50.34 235 LEU A O 1
ATOM 1897 N N . ASP A 1 236 ? -33.595 -8.482 41.700 1.00 46.62 236 ASP A N 1
ATOM 1898 C CA . ASP A 1 236 ? -33.843 -7.517 42.777 1.00 46.62 236 ASP A CA 1
ATOM 1899 C C . ASP A 1 236 ? -34.978 -8.081 43.653 1.00 46.62 236 ASP A C 1
ATOM 1901 O O . ASP A 1 236 ? -36.081 -8.324 43.154 1.00 46.62 236 ASP A O 1
ATOM 1905 N N . VAL A 1 237 ? -34.686 -8.319 44.935 1.00 41.69 237 VAL A N 1
ATOM 1906 C CA . VAL A 1 237 ? -35.676 -8.462 46.015 1.00 41.69 237 VAL A CA 1
ATOM 1907 C C . VAL A 1 237 ? -35.560 -7.228 46.890 1.00 41.69 237 VAL A C 1
ATOM 1909 O O . VAL A 1 237 ? -34.409 -6.899 47.262 1.00 41.69 237 VAL A O 1
#

Sequence (237 aa):
MKKIILIIFLFLSLQNVFSLDNTSDKINIPQKPKKEDTYNYNRLTFYDISKIIYWSSTASVWTFAFVNSFALLGNQSKISEDMKNAGKEMTDFTKIEAKSISVVADLLPGTVFGINFLLSGAAFIPVFGGVVYGMLLYTASLVMYTIKSLGPDDLFWYGTLFPSEFNSSIRQNIESLHARVFDPTPYFVVGTFAIIFGIVEIIFNYFYDRELKKRKYPNINKILTFTPMGIVIKLDV

pLDDT: mean 72.46, std 20.15, range [28.16, 94.94]

Foldseek 3Di:
DVVVVVVVVVVVLVVVVVVVVVPPPDDPDDDDDDDDDDDPPVPQDLLNVLVCLLVVLLVVLLVLLVVLLVVLLVLLLVLLVLLVVLQVVCCVVVVDRLVLSNVCSVCLSVVSSVVSNVLSVLSNPALQSLLSSLVVLVVLLVVLVVQLVVFLVNDSNAPPDDDPPPDPVSSVSSNVSSCSSSPSVSSNVSSVSSNVSSVSNNVSVVSNVVVVCCVVCVPVCVQWPQDPVGTDGDDDD

Secondary structure (DSSP, 8-state):
-HHHHHHHHHHHHHHHHHHHHTTTT-----S-PPP--S-------HHHHHHHHHHHHHHHHHHHHHHHHHHHHHHHHHHHHHHHHHHHHHHHHHSS--HHHHHHHHHHHHHHHHHHHHHHGGGGSTTTHHHHHHHHHHHHHHHHHHHHHTTTTTTTTSTT---S---HHHHHHHHHHHHHHT--HHHHHHHHHHHHHHHHHHHHHHHHHHHHHHHH-HHHHHHEEEETTEEEE----